Protein AF-A0AA37L6Y1-F1 (afdb_monomer)

Organism: NCBI:txid700344

pLDDT: mean 82.72, std 15.78, range [33.19, 97.38]

Structure (mmCIF, N/CA/C/O backbone):
data_AF-A0AA37L6Y1-F1
#
_entry.id   AF-A0AA37L6Y1-F1
#
loop_
_atom_site.group_PDB
_atom_site.id
_atom_site.type_symbol
_atom_site.label_atom_id
_atom_site.label_alt_id
_atom_site.label_comp_id
_atom_site.label_asym_id
_atom_site.label_entity_id
_atom_site.label_seq_id
_atom_site.pdbx_PDB_ins_code
_atom_site.Cartn_x
_atom_site.Cartn_y
_atom_site.Cartn_z
_atom_site.occupancy
_atom_site.B_iso_or_equiv
_atom_site.auth_seq_id
_atom_site.auth_comp_id
_atom_site.auth_asym_id
_atom_site.auth_atom_id
_atom_site.pdbx_PDB_model_num
ATOM 1 N N . MET A 1 1 ? 19.500 -9.916 -5.752 1.00 47.91 1 MET A N 1
ATOM 2 C CA . MET A 1 1 ? 19.171 -10.540 -7.055 1.00 47.91 1 MET A CA 1
ATOM 3 C C . MET A 1 1 ? 18.918 -12.041 -6.862 1.00 47.91 1 MET A C 1
ATOM 5 O O . MET A 1 1 ? 19.831 -12.708 -6.380 1.00 47.91 1 MET A O 1
ATOM 9 N N . PRO A 1 2 ? 17.706 -12.561 -7.151 1.00 52.19 2 PRO A N 1
ATOM 10 C CA . PRO A 1 2 ? 17.383 -13.991 -7.045 1.00 52.19 2 PRO A CA 1
ATOM 11 C C . PRO A 1 2 ? 18.378 -14.885 -7.804 1.00 52.19 2 PRO A C 1
ATOM 13 O O . PRO A 1 2 ? 18.804 -14.513 -8.896 1.00 52.19 2 PRO A O 1
ATOM 16 N N . GLN A 1 3 ? 18.717 -16.063 -7.263 1.00 52.41 3 GLN A N 1
ATOM 17 C CA . GLN A 1 3 ? 19.670 -17.010 -7.878 1.00 52.41 3 GLN A CA 1
ATOM 18 C C . GLN A 1 3 ? 19.279 -17.397 -9.315 1.00 52.41 3 GLN A C 1
ATOM 20 O O . GLN A 1 3 ? 20.136 -17.430 -10.187 1.00 52.41 3 GLN A O 1
ATOM 25 N N . ILE A 1 4 ? 17.977 -17.525 -9.588 1.00 57.31 4 ILE A N 1
ATOM 26 C CA . ILE A 1 4 ? 17.418 -17.846 -10.913 1.00 57.31 4 ILE A CA 1
ATOM 27 C C . ILE A 1 4 ? 17.844 -16.831 -11.987 1.00 57.31 4 ILE A C 1
ATOM 29 O O . ILE A 1 4 ? 18.068 -17.202 -13.132 1.00 57.31 4 ILE A O 1
ATOM 33 N N . LEU A 1 5 ? 18.003 -15.549 -11.635 1.00 54.62 5 LEU A N 1
ATOM 34 C CA . LEU A 1 5 ? 18.412 -14.525 -12.599 1.00 54.62 5 LEU A CA 1
ATOM 35 C C . LEU A 1 5 ? 19.911 -14.575 -12.913 1.00 54.62 5 LEU A C 1
ATOM 37 O O . LEU A 1 5 ? 20.319 -14.002 -13.917 1.00 54.62 5 LEU A O 1
ATOM 41 N N . LYS A 1 6 ? 20.753 -15.208 -12.086 1.00 59.00 6 LYS A N 1
ATOM 42 C CA . LYS A 1 6 ? 22.200 -15.265 -12.348 1.00 59.00 6 LYS A CA 1
ATOM 43 C C . LYS A 1 6 ? 22.514 -16.209 -13.508 1.00 59.00 6 LYS A C 1
ATOM 45 O O . LYS A 1 6 ? 23.266 -15.806 -14.397 1.00 59.00 6 LYS A O 1
ATOM 50 N N . ASP A 1 7 ? 21.813 -17.337 -13.573 1.00 67.50 7 ASP A N 1
ATOM 51 C CA . ASP A 1 7 ? 22.033 -18.416 -14.550 1.00 67.50 7 ASP A CA 1
ATOM 52 C C . ASP A 1 7 ? 21.291 -18.211 -15.883 1.00 67.50 7 ASP A C 1
ATOM 54 O O . ASP A 1 7 ? 21.361 -19.035 -16.791 1.00 67.50 7 ASP A O 1
ATOM 58 N N . MET A 1 8 ? 20.566 -17.099 -16.025 1.00 76.62 8 MET A N 1
ATOM 59 C CA . MET A 1 8 ? 19.826 -16.778 -17.242 1.00 76.62 8 MET A CA 1
ATOM 60 C C . MET A 1 8 ? 20.718 -16.205 -18.345 1.00 76.62 8 MET A C 1
ATOM 62 O O . MET A 1 8 ? 21.550 -15.324 -18.096 1.00 76.62 8 MET A O 1
ATOM 66 N N . ASP A 1 9 ? 20.464 -16.647 -19.578 1.00 86.75 9 ASP A N 1
ATOM 67 C CA . ASP A 1 9 ? 21.058 -16.066 -20.779 1.00 86.75 9 ASP A CA 1
ATOM 68 C C . ASP A 1 9 ? 20.732 -14.563 -20.904 1.00 86.75 9 ASP A C 1
ATOM 70 O O . ASP A 1 9 ? 19.694 -14.074 -20.440 1.00 86.75 9 ASP A O 1
ATOM 74 N N . ARG A 1 10 ? 21.649 -13.819 -21.529 1.00 82.31 10 ARG A N 1
ATOM 75 C CA . ARG A 1 10 ? 21.587 -12.365 -21.694 1.00 82.31 10 ARG A CA 1
ATOM 76 C C . ARG A 1 10 ? 20.309 -11.932 -22.414 1.00 82.31 10 ARG A C 1
ATOM 78 O O . ARG A 1 10 ? 19.695 -10.969 -21.966 1.00 82.31 10 ARG A O 1
ATOM 85 N N . ALA A 1 11 ? 19.872 -12.654 -23.449 1.00 84.69 11 ALA A N 1
ATOM 86 C CA . ALA A 1 11 ? 18.654 -12.309 -24.188 1.00 84.69 11 ALA A CA 1
ATOM 87 C C . ALA A 1 11 ? 17.414 -12.307 -23.278 1.00 84.69 11 ALA A C 1
ATOM 89 O O . ALA A 1 11 ? 16.623 -11.365 -23.281 1.00 84.69 11 ALA A O 1
ATOM 90 N N . ARG A 1 12 ? 17.300 -13.316 -22.409 1.00 85.00 12 ARG A N 1
ATOM 91 C CA . ARG A 1 12 ? 16.177 -13.455 -21.476 1.00 85.00 12 ARG A CA 1
ATOM 92 C C . ARG A 1 12 ? 16.229 -12.435 -20.334 1.00 85.00 12 ARG A C 1
ATOM 94 O O . ARG A 1 12 ? 15.190 -11.989 -19.857 1.00 85.00 12 ARG A O 1
ATOM 101 N N . LYS A 1 13 ? 17.430 -12.032 -19.899 1.00 83.19 13 LYS A N 1
ATOM 102 C CA . LYS A 1 13 ? 17.608 -10.912 -18.954 1.00 83.19 13 LYS A CA 1
ATOM 103 C C . LYS A 1 13 ? 17.098 -9.600 -19.555 1.00 83.19 13 LYS A C 1
ATOM 105 O O . LYS A 1 13 ? 16.364 -8.882 -18.885 1.00 83.19 13 LYS A O 1
ATOM 110 N N . THR A 1 14 ? 17.437 -9.322 -20.813 1.00 85.75 14 THR A N 1
ATOM 111 C CA . THR A 1 14 ? 16.961 -8.132 -21.533 1.00 85.75 14 THR A CA 1
ATOM 112 C C . THR A 1 14 ? 15.444 -8.139 -21.710 1.00 85.75 14 THR A C 1
ATOM 114 O O . THR A 1 14 ? 14.803 -7.116 -21.488 1.00 85.75 14 THR A O 1
ATOM 117 N N . GLU A 1 15 ? 14.858 -9.289 -22.046 1.00 88.50 15 GLU A N 1
ATOM 118 C CA . GLU A 1 15 ? 13.404 -9.441 -22.154 1.00 88.50 15 GLU A CA 1
ATOM 119 C C . GLU A 1 15 ? 12.697 -9.153 -20.820 1.00 88.50 15 GLU A C 1
ATOM 121 O O . GLU A 1 15 ? 11.763 -8.354 -20.774 1.00 88.50 15 GLU A O 1
ATOM 126 N N . ILE A 1 16 ? 13.178 -9.730 -19.711 1.00 87.31 16 ILE A N 1
ATOM 127 C CA . ILE A 1 16 ? 12.618 -9.466 -18.377 1.00 87.31 16 ILE A CA 1
ATOM 128 C C . ILE A 1 16 ? 12.728 -7.988 -18.005 1.00 87.31 16 ILE A C 1
ATOM 130 O O . ILE A 1 16 ? 11.770 -7.426 -17.474 1.00 87.31 16 ILE A O 1
ATOM 134 N N . GLU A 1 17 ? 13.871 -7.352 -18.260 1.00 86.50 17 GLU A N 1
ATOM 135 C CA . GLU A 1 17 ? 14.033 -5.922 -17.988 1.00 86.50 17 GLU A CA 1
ATOM 136 C C . GLU A 1 17 ? 13.065 -5.084 -18.832 1.00 86.50 17 GLU A C 1
ATOM 138 O O . GLU A 1 17 ? 12.398 -4.206 -18.291 1.00 86.50 17 GLU A O 1
ATOM 143 N N . SER A 1 18 ? 12.889 -5.401 -20.117 1.00 88.31 18 SER A N 1
ATOM 144 C CA . SER A 1 18 ? 11.909 -4.722 -20.976 1.00 88.31 18 SER A CA 1
ATOM 145 C C . SER A 1 18 ? 10.479 -4.859 -20.441 1.00 88.31 18 SER A C 1
ATOM 147 O O . SER A 1 18 ? 9.760 -3.863 -20.334 1.00 88.31 18 SER A O 1
ATOM 149 N N . LEU A 1 19 ? 10.085 -6.064 -20.014 1.00 90.38 19 LEU A N 1
ATOM 150 C CA . LEU A 1 19 ? 8.781 -6.301 -19.395 1.00 90.38 19 LEU A CA 1
ATOM 151 C C . LEU A 1 19 ? 8.619 -5.518 -18.087 1.00 90.38 19 LEU A C 1
ATOM 153 O O . LEU A 1 19 ? 7.567 -4.924 -17.861 1.00 90.38 19 LEU A O 1
ATOM 157 N N . ARG A 1 20 ? 9.656 -5.460 -17.241 1.00 89.19 20 ARG A N 1
ATOM 158 C CA . ARG A 1 20 ? 9.643 -4.668 -15.998 1.00 89.19 20 ARG A CA 1
ATOM 159 C C . ARG A 1 20 ? 9.447 -3.186 -16.274 1.00 89.19 20 ARG A C 1
ATOM 161 O O . ARG A 1 20 ? 8.598 -2.571 -15.637 1.00 89.19 20 ARG A O 1
ATOM 168 N N . VAL A 1 21 ? 10.183 -2.627 -17.234 1.00 91.06 21 VAL A N 1
ATOM 169 C CA . VAL A 1 21 ? 10.014 -1.230 -17.657 1.00 91.06 21 VAL A CA 1
ATOM 170 C C . VAL A 1 21 ? 8.595 -0.988 -18.166 1.00 91.06 21 VA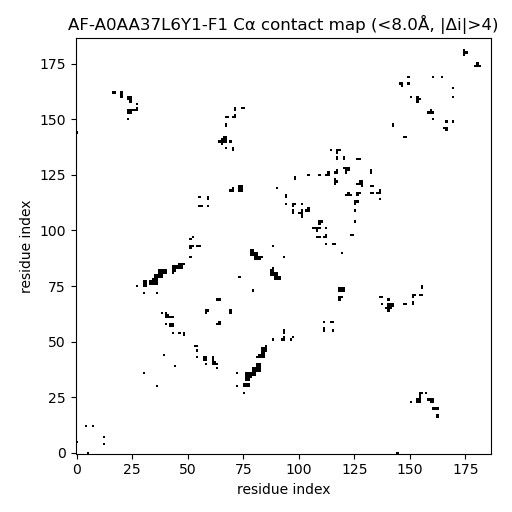L A C 1
ATOM 172 O O . VAL A 1 21 ? 7.956 -0.011 -17.777 1.00 91.06 21 VAL A O 1
ATOM 175 N N . GLY A 1 22 ? 8.074 -1.913 -18.976 1.00 91.88 22 GLY A N 1
ATOM 176 C CA . GLY A 1 22 ? 6.688 -1.893 -19.428 1.00 91.88 22 GLY A CA 1
ATOM 177 C C . GLY A 1 22 ? 5.700 -1.842 -18.263 1.00 91.88 22 GLY A C 1
ATOM 178 O O . GLY A 1 22 ? 4.811 -0.995 -18.262 1.00 91.88 22 GLY A O 1
ATOM 179 N N . VAL A 1 23 ? 5.874 -2.687 -17.245 1.00 91.06 23 VAL A N 1
ATOM 180 C CA . VAL A 1 23 ? 5.024 -2.681 -16.046 1.00 91.06 23 VAL A CA 1
ATOM 181 C C . VAL A 1 23 ? 5.137 -1.353 -15.303 1.00 91.06 23 VAL A C 1
ATOM 183 O O . VAL A 1 23 ? 4.111 -0.713 -15.098 1.00 91.06 23 VAL A O 1
ATOM 186 N N . ILE A 1 24 ? 6.348 -0.899 -14.960 1.00 90.81 24 ILE A N 1
ATOM 187 C CA . ILE A 1 24 ? 6.580 0.349 -14.208 1.00 90.81 24 ILE A CA 1
ATOM 188 C C . ILE A 1 24 ? 5.871 1.527 -14.881 1.00 90.81 24 ILE A C 1
ATOM 190 O O . ILE A 1 24 ? 5.112 2.247 -14.236 1.00 90.81 24 ILE A O 1
ATOM 194 N N . ASN A 1 25 ? 6.039 1.666 -16.196 1.00 93.19 25 ASN A N 1
ATOM 195 C CA . ASN A 1 25 ? 5.455 2.763 -16.965 1.00 93.19 25 ASN A CA 1
ATOM 196 C C . ASN A 1 25 ? 3.930 2.674 -17.121 1.00 93.19 25 ASN A C 1
ATOM 198 O O . ASN A 1 25 ? 3.304 3.655 -17.514 1.00 93.19 25 ASN A O 1
ATOM 202 N N . ASN A 1 26 ? 3.326 1.520 -16.828 1.00 93.56 26 ASN A N 1
ATOM 203 C CA . ASN A 1 26 ? 1.881 1.314 -16.891 1.00 93.56 26 ASN A CA 1
ATOM 204 C C . ASN A 1 26 ? 1.219 1.181 -15.512 1.00 93.56 26 ASN A C 1
ATOM 206 O O . ASN A 1 26 ? -0.009 1.223 -15.455 1.00 93.56 26 ASN A O 1
ATOM 210 N N . ILE A 1 27 ? 1.982 1.077 -14.411 1.00 92.75 27 ILE A N 1
ATOM 211 C CA . ILE A 1 27 ? 1.458 0.952 -13.037 1.00 92.75 27 ILE A CA 1
ATOM 212 C C . ILE A 1 27 ? 0.388 2.010 -12.769 1.00 92.75 27 ILE A C 1
ATOM 214 O O . ILE A 1 27 ? -0.705 1.666 -12.334 1.00 92.75 27 ILE A O 1
ATOM 218 N N . HIS A 1 28 ? 0.655 3.271 -13.111 1.00 89.62 28 HIS A N 1
ATOM 219 C CA . HIS A 1 28 ? -0.306 4.355 -12.917 1.00 89.62 28 HIS A CA 1
ATOM 220 C C . HIS A 1 28 ? -1.669 4.051 -13.548 1.00 89.62 28 HIS A C 1
ATOM 222 O O . HIS A 1 28 ? -2.692 4.060 -12.866 1.00 89.62 28 HIS A O 1
ATOM 228 N N . SER A 1 29 ? -1.681 3.691 -14.835 1.00 91.69 29 SER A N 1
ATOM 229 C CA . SER A 1 29 ? -2.925 3.353 -15.526 1.00 91.69 29 SER A CA 1
ATOM 230 C C . SER A 1 29 ? -3.559 2.065 -15.004 1.00 91.69 29 SER A C 1
ATOM 232 O O . SER A 1 29 ? -4.781 1.957 -15.069 1.00 91.69 29 SER A O 1
ATOM 234 N N . ILE A 1 30 ? -2.771 1.079 -14.567 1.00 92.50 30 ILE A N 1
ATOM 235 C CA . ILE A 1 30 ? -3.290 -0.192 -14.050 1.00 92.50 30 ILE A CA 1
ATOM 236 C C . ILE A 1 30 ? -4.072 0.063 -12.761 1.00 92.50 30 ILE A C 1
ATOM 238 O O . ILE A 1 30 ? -5.231 -0.334 -12.668 1.00 92.50 30 ILE A O 1
ATOM 242 N N . TYR A 1 31 ? -3.472 0.771 -11.803 1.00 91.50 31 TYR A N 1
ATOM 243 C CA . TYR A 1 31 ? -4.100 1.031 -10.508 1.00 91.50 31 TYR A CA 1
ATOM 244 C C . TYR A 1 31 ? -5.304 1.972 -10.615 1.00 91.50 31 TYR A C 1
ATOM 246 O O . TYR A 1 31 ? -6.325 1.701 -9.992 1.00 91.50 31 TYR A O 1
ATOM 254 N N . GLN A 1 32 ? -5.246 3.002 -11.465 1.00 87.31 32 GLN A N 1
ATOM 255 C CA . GLN A 1 32 ? -6.391 3.899 -11.669 1.00 87.31 32 GLN A CA 1
ATOM 256 C C . GLN A 1 32 ? -7.586 3.235 -12.360 1.00 87.31 32 GLN A C 1
ATOM 258 O O . GLN A 1 32 ? -8.726 3.629 -12.127 1.00 87.31 32 GLN A O 1
ATOM 263 N N . LYS A 1 33 ? -7.348 2.245 -13.229 1.00 93.25 33 LYS A N 1
ATOM 264 C CA . LYS A 1 33 ? -8.422 1.486 -13.893 1.00 93.25 33 LYS A CA 1
ATOM 265 C C . LYS A 1 33 ? -8.961 0.347 -13.031 1.00 93.25 33 LYS A C 1
ATOM 267 O O . LYS A 1 33 ? -10.037 -0.168 -13.324 1.00 93.25 33 LYS A O 1
ATOM 272 N N . ALA A 1 34 ? -8.218 -0.079 -12.013 1.00 93.81 34 ALA A N 1
ATOM 273 C CA . ALA A 1 34 ? -8.673 -1.103 -11.091 1.00 93.81 34 ALA A CA 1
ATOM 274 C C . ALA A 1 34 ? -9.752 -0.532 -10.162 1.00 93.81 34 ALA A C 1
ATOM 276 O O . ALA A 1 34 ? -9.566 0.515 -9.547 1.00 93.81 34 ALA A O 1
ATOM 277 N N . ASP A 1 35 ? -10.869 -1.244 -10.020 1.00 94.12 35 ASP A N 1
ATOM 278 C CA . ASP A 1 35 ? -11.921 -0.872 -9.063 1.00 94.12 35 ASP A CA 1
ATOM 279 C C . ASP A 1 35 ? -11.389 -0.914 -7.619 1.00 94.12 35 ASP A C 1
ATOM 281 O O . ASP A 1 35 ? -11.668 -0.038 -6.801 1.00 94.12 35 ASP A O 1
ATOM 285 N N . LYS A 1 36 ? -10.570 -1.930 -7.316 1.00 94.81 36 LYS A N 1
ATOM 286 C CA . LYS A 1 36 ? -10.044 -2.200 -5.974 1.00 94.81 36 LYS A CA 1
ATOM 287 C C . LYS A 1 36 ? -8.652 -2.813 -6.042 1.00 94.81 36 LYS A C 1
ATOM 289 O O . LYS A 1 36 ? -8.372 -3.646 -6.903 1.00 94.81 36 LYS A O 1
ATOM 294 N N . MET A 1 37 ? -7.823 -2.471 -5.067 1.00 94.88 37 MET A N 1
ATOM 295 C CA . MET A 1 37 ? -6.602 -3.182 -4.721 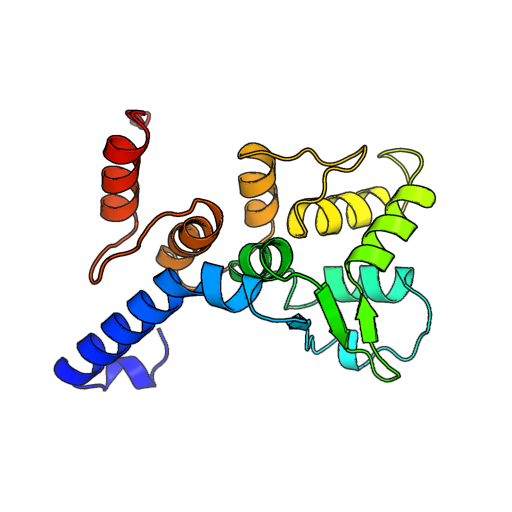1.00 94.88 37 MET A CA 1
ATOM 296 C C . MET A 1 37 ? -6.866 -4.022 -3.473 1.00 94.88 37 MET A C 1
ATOM 298 O O . MET A 1 37 ? -7.374 -3.509 -2.481 1.00 94.88 37 MET A O 1
ATOM 302 N N . VAL A 1 38 ? -6.493 -5.300 -3.505 1.00 96.44 38 VAL A N 1
ATOM 303 C CA . VAL A 1 38 ? -6.618 -6.197 -2.351 1.00 96.44 38 VAL A CA 1
ATOM 304 C C . VAL A 1 38 ? -5.237 -6.468 -1.761 1.00 96.44 38 VAL A C 1
ATOM 306 O O . VAL A 1 38 ? -4.355 -6.996 -2.437 1.00 96.44 38 VAL A O 1
ATOM 309 N N . VAL A 1 39 ? -5.057 -6.117 -0.492 1.00 95.75 39 VAL A N 1
ATOM 310 C CA . VAL A 1 39 ? -3.839 -6.340 0.285 1.00 95.75 39 VAL A CA 1
ATOM 311 C C . VAL A 1 39 ? -3.966 -7.655 1.045 1.00 95.75 39 VAL A C 1
ATOM 313 O O . VAL A 1 39 ? -4.809 -7.810 1.930 1.00 95.75 39 VAL A O 1
ATOM 316 N N . LEU A 1 40 ? -3.091 -8.598 0.699 1.00 95.19 40 LEU A N 1
ATOM 317 C CA . LEU A 1 40 ? -2.919 -9.870 1.394 1.00 95.19 40 LEU A CA 1
ATOM 318 C C . LEU A 1 40 ? -1.649 -9.792 2.248 1.00 95.19 40 LEU A C 1
ATOM 320 O O . LEU A 1 40 ? -0.555 -10.112 1.779 1.00 95.19 40 LEU A O 1
ATOM 324 N N . ASP A 1 41 ? -1.782 -9.323 3.487 1.00 94.69 41 ASP A N 1
ATOM 325 C CA . ASP A 1 41 ? -0.687 -9.342 4.458 1.00 94.69 41 ASP A CA 1
ATOM 326 C C . ASP A 1 41 ? -0.829 -10.548 5.391 1.00 94.69 41 ASP A C 1
ATOM 328 O O . ASP A 1 41 ? -1.911 -10.834 5.899 1.00 94.69 41 ASP A O 1
ATOM 332 N N . SER A 1 42 ? 0.271 -11.265 5.624 1.00 93.06 42 SER A N 1
ATOM 333 C CA . SER A 1 42 ? 0.260 -12.492 6.423 1.00 93.06 42 SER A CA 1
ATOM 334 C C . SER A 1 42 ? -0.237 -12.289 7.852 1.00 93.06 42 SER A C 1
ATOM 336 O O . SER A 1 42 ? -0.809 -13.224 8.404 1.00 93.06 42 SER A O 1
ATOM 338 N N . LEU A 1 43 ? -0.002 -11.120 8.460 1.00 94.00 43 LEU A N 1
ATOM 339 C CA . LEU A 1 43 ? -0.496 -10.832 9.807 1.00 94.00 43 LEU A CA 1
ATOM 340 C C . LEU A 1 43 ? -1.967 -10.415 9.769 1.00 94.00 43 LEU A C 1
ATOM 342 O O . LEU A 1 43 ? -2.753 -10.899 10.578 1.00 94.00 43 LEU A O 1
ATOM 346 N N . ALA A 1 44 ? -2.354 -9.582 8.799 1.00 93.88 44 ALA A N 1
ATOM 347 C CA . ALA A 1 44 ? -3.747 -9.172 8.635 1.00 93.88 44 ALA A CA 1
ATOM 348 C C . ALA A 1 44 ? -4.667 -10.375 8.370 1.00 93.88 44 ALA A C 1
ATOM 350 O O . ALA A 1 44 ? -5.727 -10.479 8.973 1.00 93.88 44 ALA A O 1
ATOM 351 N N . LEU A 1 45 ? -4.231 -11.348 7.564 1.00 95.94 45 LEU A N 1
ATOM 352 C CA . LEU A 1 45 ? -4.998 -12.565 7.271 1.00 95.94 45 LEU A CA 1
ATOM 353 C C . LEU A 1 45 ? -5.273 -13.452 8.495 1.00 95.94 45 LEU A C 1
ATOM 355 O O . LEU A 1 45 ? -6.166 -14.290 8.439 1.00 95.94 45 LEU A O 1
ATOM 359 N N . GLN A 1 46 ? -4.506 -13.300 9.575 1.00 93.94 46 GLN A N 1
ATOM 360 C CA . GLN A 1 46 ? -4.662 -14.092 10.798 1.00 93.94 46 GLN A CA 1
ATOM 361 C C . GLN A 1 46 ? -5.550 -13.409 11.840 1.00 93.94 46 GLN A C 1
ATOM 363 O O . GLN A 1 46 ? -5.878 -14.029 12.849 1.00 93.94 46 GLN A O 1
ATOM 368 N N . ILE A 1 47 ? -5.914 -12.140 11.633 1.00 93.19 47 ILE A N 1
ATOM 369 C CA . ILE A 1 47 ? -6.678 -11.393 12.623 1.00 93.19 47 ILE A CA 1
ATOM 370 C C . ILE A 1 47 ? -8.172 -11.701 12.495 1.00 93.19 47 ILE A C 1
ATOM 372 O O . ILE A 1 47 ? -8.788 -11.506 11.444 1.00 93.19 47 ILE A O 1
ATOM 376 N N . ASP A 1 48 ? -8.740 -12.185 13.594 1.00 92.56 48 ASP A N 1
ATOM 377 C CA . ASP A 1 48 ? -10.159 -12.483 13.773 1.00 92.56 48 ASP A CA 1
ATOM 378 C C . ASP A 1 48 ? -10.767 -11.404 14.686 1.00 92.56 48 ASP A C 1
ATOM 380 O O . ASP A 1 48 ? -10.955 -11.585 15.887 1.00 92.56 48 ASP A O 1
ATOM 384 N N . THR A 1 49 ? -10.946 -10.204 14.133 1.00 87.81 49 THR A N 1
ATOM 385 C CA . THR A 1 49 ? -11.536 -9.053 14.834 1.00 87.81 49 THR A CA 1
ATOM 386 C C . THR A 1 49 ? -12.279 -8.162 13.846 1.00 87.81 49 THR A C 1
ATOM 388 O O . THR A 1 49 ? -11.899 -8.058 12.678 1.00 87.81 49 THR A O 1
ATOM 391 N N . GLY A 1 50 ? -13.338 -7.506 14.322 1.00 87.69 50 GLY A N 1
ATOM 392 C CA . GLY A 1 50 ? -14.022 -6.426 13.602 1.00 87.69 50 GLY A CA 1
ATOM 393 C C . GLY A 1 50 ? -13.456 -5.034 13.909 1.00 87.69 50 GLY A C 1
ATOM 394 O O . GLY A 1 50 ? -13.935 -4.046 13.362 1.00 87.69 50 GLY A O 1
ATOM 395 N N . SER A 1 51 ? -12.465 -4.933 14.801 1.00 93.56 51 SER A N 1
ATOM 396 C CA . SER A 1 51 ? -11.863 -3.661 15.207 1.00 93.56 51 SER A CA 1
ATOM 397 C C . SER A 1 51 ? -10.938 -3.113 14.120 1.00 93.56 51 SER A C 1
ATOM 399 O O . SER A 1 51 ? -9.874 -3.670 13.848 1.00 93.56 51 SER A O 1
ATOM 401 N N . LEU A 1 52 ? -11.303 -1.965 13.545 1.00 95.31 52 LEU A N 1
ATOM 402 C CA . LEU A 1 52 ? -10.462 -1.236 12.588 1.00 95.31 52 LEU A CA 1
ATOM 403 C C . LEU A 1 52 ? -9.121 -0.799 13.202 1.00 95.31 52 LEU A C 1
ATOM 405 O O . LEU A 1 52 ? -8.111 -0.740 12.506 1.00 95.31 52 LEU A O 1
ATOM 409 N N . ILE A 1 53 ? -9.093 -0.536 14.512 1.00 94.31 53 ILE A N 1
ATOM 410 C CA . ILE A 1 53 ? -7.879 -0.138 15.236 1.00 94.31 53 ILE A CA 1
ATOM 411 C C . ILE A 1 53 ? -6.904 -1.312 15.330 1.00 94.31 53 ILE A C 1
ATOM 413 O O . ILE A 1 53 ? -5.708 -1.137 15.099 1.00 94.31 53 ILE A O 1
ATOM 417 N N . ASP A 1 54 ? -7.402 -2.517 15.608 1.00 94.62 54 ASP A N 1
ATOM 418 C CA . ASP A 1 54 ? -6.562 -3.716 15.664 1.00 94.62 54 ASP A CA 1
ATOM 419 C C . ASP A 1 54 ? -5.970 -4.015 14.282 1.00 94.62 54 ASP A C 1
ATOM 421 O O . ASP A 1 54 ? -4.777 -4.301 14.158 1.00 94.62 54 ASP A O 1
ATOM 425 N N . VAL A 1 55 ? -6.781 -3.870 13.226 1.00 95.38 55 VAL A N 1
ATOM 426 C CA . VAL A 1 55 ? -6.317 -3.992 11.839 1.00 95.38 55 VAL A CA 1
ATOM 427 C C . VAL A 1 55 ? -5.259 -2.929 11.526 1.00 95.38 55 VAL A C 1
ATOM 429 O O . VAL A 1 55 ? -4.239 -3.263 10.929 1.00 95.38 55 VAL A O 1
ATOM 432 N N . ALA A 1 56 ? -5.432 -1.681 11.975 1.00 95.19 56 ALA A N 1
ATOM 433 C CA . ALA A 1 56 ? -4.451 -0.607 11.792 1.00 95.19 56 ALA A CA 1
ATOM 434 C C . ALA A 1 56 ? -3.099 -0.919 12.446 1.00 95.19 56 ALA A C 1
ATOM 436 O O . ALA A 1 56 ? -2.044 -0.722 11.834 1.00 95.19 56 ALA A O 1
ATOM 437 N N . VAL A 1 57 ? -3.127 -1.417 13.686 1.00 94.38 57 VAL A N 1
ATOM 438 C CA . VAL A 1 57 ? -1.930 -1.842 14.422 1.00 94.38 57 VAL A CA 1
ATOM 439 C C . VAL A 1 57 ? -1.243 -2.982 13.681 1.00 94.38 57 VAL A C 1
ATOM 441 O O . VAL A 1 57 ? -0.054 -2.885 13.380 1.00 94.38 57 VAL A O 1
ATOM 444 N N . ILE A 1 58 ? -1.982 -4.037 13.335 1.00 94.38 58 ILE A N 1
ATOM 445 C CA . ILE A 1 58 ? -1.415 -5.210 12.668 1.00 94.38 58 ILE A CA 1
ATOM 446 C C . ILE A 1 58 ? -0.861 -4.866 11.287 1.00 94.38 58 ILE A C 1
ATOM 448 O O . ILE A 1 58 ? 0.247 -5.285 10.957 1.00 94.38 58 ILE A O 1
ATOM 452 N N . LEU A 1 59 ? -1.569 -4.053 10.503 1.00 93.50 59 LEU A N 1
ATOM 453 C CA . LEU A 1 59 ? -1.095 -3.602 9.197 1.00 93.50 59 LEU A CA 1
ATOM 454 C C . LEU A 1 59 ? 0.197 -2.786 9.319 1.00 93.50 59 LEU A C 1
ATOM 456 O O . LEU A 1 59 ? 1.105 -2.963 8.508 1.00 93.50 59 LEU A O 1
ATOM 460 N N . SER A 1 60 ? 0.305 -1.947 10.356 1.00 91.94 60 SER A N 1
ATOM 461 C CA . SER A 1 60 ? 1.501 -1.135 10.633 1.00 91.94 60 SER A CA 1
ATOM 462 C C . SER A 1 60 ? 2.714 -1.970 11.066 1.00 91.94 60 SER A C 1
ATOM 464 O O . SER A 1 60 ? 3.849 -1.512 10.961 1.00 91.94 60 SER A O 1
ATOM 466 N N . LEU A 1 61 ? 2.488 -3.200 11.535 1.00 91.06 61 LEU A N 1
ATOM 467 C CA . LEU A 1 61 ? 3.522 -4.190 11.861 1.00 91.06 61 LEU A CA 1
ATOM 468 C C . LEU A 1 61 ? 3.744 -5.206 10.724 1.00 91.06 61 LEU A C 1
ATOM 470 O O . LEU A 1 61 ? 4.647 -6.043 10.795 1.00 91.06 61 LEU A O 1
ATOM 474 N N . GLY A 1 62 ? 2.907 -5.148 9.687 1.00 90.44 62 GLY A N 1
ATOM 475 C CA . GLY A 1 62 ? 2.892 -6.061 8.555 1.00 90.44 62 GLY A CA 1
ATOM 476 C C . GLY A 1 62 ? 4.054 -5.855 7.590 1.00 90.44 62 GLY A C 1
ATOM 477 O O . GLY A 1 62 ? 4.727 -4.824 7.554 1.00 90.44 62 GLY A O 1
ATOM 478 N N . ARG A 1 63 ? 4.276 -6.850 6.730 1.00 90.62 63 ARG A N 1
ATOM 479 C CA . ARG A 1 63 ? 5.293 -6.751 5.673 1.00 90.62 63 ARG A CA 1
ATOM 480 C C . ARG A 1 63 ? 4.837 -5.868 4.528 1.00 90.62 63 ARG A C 1
ATOM 482 O O . ARG A 1 63 ? 5.684 -5.370 3.793 1.00 90.62 63 ARG A O 1
ATOM 489 N N . TRP A 1 64 ? 3.530 -5.7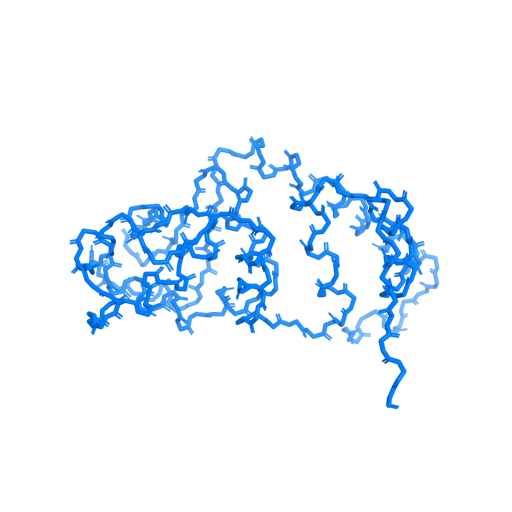16 4.323 1.00 92.69 64 TRP A N 1
ATOM 490 C CA . TRP A 1 64 ? 3.014 -4.814 3.304 1.00 92.69 64 TRP A CA 1
ATOM 491 C C . TRP A 1 64 ? 3.482 -3.383 3.564 1.00 92.69 64 TRP A C 1
ATOM 493 O O . TRP A 1 64 ? 4.224 -2.864 2.740 1.00 92.69 64 TRP A O 1
ATOM 503 N N . ILE A 1 65 ? 3.196 -2.783 4.723 1.00 91.31 65 ILE A N 1
ATOM 504 C CA . ILE A 1 65 ? 3.540 -1.371 4.977 1.00 91.31 65 ILE A CA 1
ATOM 505 C C . ILE A 1 65 ? 5.046 -1.076 4.863 1.00 91.31 65 ILE A C 1
ATOM 507 O O . ILE A 1 65 ? 5.446 0.009 4.454 1.00 91.31 65 ILE A O 1
ATOM 511 N N . ALA A 1 66 ? 5.892 -2.068 5.153 1.00 89.25 66 ALA A N 1
ATOM 512 C CA . ALA A 1 66 ? 7.341 -1.929 5.116 1.00 89.25 66 ALA A CA 1
ATOM 513 C C . ALA A 1 66 ? 7.952 -1.980 3.702 1.00 89.25 66 ALA A C 1
ATOM 515 O O . ALA A 1 66 ? 9.161 -1.803 3.578 1.00 89.25 66 ALA A O 1
ATOM 516 N N . ARG A 1 67 ? 7.190 -2.251 2.632 1.00 90.56 67 ARG A N 1
ATOM 517 C CA . ARG A 1 67 ? 7.722 -2.345 1.257 1.00 90.56 67 ARG A CA 1
ATOM 518 C C . ARG A 1 67 ? 7.732 -0.995 0.547 1.00 90.56 67 ARG A C 1
ATOM 520 O O . ARG A 1 67 ? 6.761 -0.257 0.598 1.00 90.56 67 ARG A O 1
ATOM 527 N N . MET A 1 68 ? 8.794 -0.722 -0.214 1.00 88.75 68 MET A N 1
ATOM 528 C CA . MET A 1 68 ? 8.916 0.498 -1.032 1.00 88.75 68 MET A CA 1
ATOM 529 C C . MET A 1 68 ? 7.709 0.717 -1.963 1.00 88.75 68 MET A C 1
ATOM 531 O O . MET A 1 68 ? 7.137 1.802 -2.017 1.00 88.75 68 MET A O 1
ATOM 535 N N . TRP A 1 69 ? 7.269 -0.339 -2.653 1.00 91.62 69 TRP A N 1
ATOM 536 C CA . TRP A 1 69 ? 6.146 -0.278 -3.596 1.00 91.62 69 TRP A CA 1
ATOM 537 C C . TRP A 1 69 ? 4.785 -0.022 -2.938 1.00 91.62 69 TRP A C 1
ATOM 539 O O . TRP A 1 69 ? 3.847 0.373 -3.626 1.00 91.62 69 TRP A O 1
ATOM 549 N N . THR A 1 70 ? 4.679 -0.154 -1.616 1.00 92.81 70 THR A N 1
ATOM 550 C CA . THR A 1 70 ? 3.428 0.067 -0.883 1.00 92.81 70 THR A CA 1
ATOM 551 C C . THR A 1 70 ? 2.935 1.495 -0.982 1.00 92.81 70 THR A C 1
ATOM 553 O O . THR A 1 70 ? 1.737 1.717 -1.076 1.00 92.81 70 THR A O 1
ATOM 556 N N . VAL A 1 71 ? 3.832 2.479 -1.039 1.00 92.19 71 VAL A N 1
ATOM 557 C CA . VAL A 1 71 ? 3.425 3.878 -1.233 1.00 92.19 71 VAL A CA 1
ATOM 558 C C . VAL A 1 71 ? 2.742 4.059 -2.593 1.00 92.19 71 VAL A C 1
ATOM 560 O O . VAL A 1 71 ? 1.761 4.786 -2.710 1.00 92.19 71 VAL A O 1
ATOM 563 N N . VAL A 1 72 ? 3.225 3.359 -3.622 1.00 92.62 72 VAL A N 1
ATOM 564 C CA . VAL A 1 72 ? 2.660 3.397 -4.979 1.00 92.62 72 VAL A CA 1
ATOM 565 C C . VAL A 1 72 ? 1.287 2.745 -5.006 1.00 92.62 72 VAL A C 1
ATOM 567 O O . VAL A 1 72 ? 0.308 3.347 -5.436 1.00 92.62 72 VAL A O 1
ATOM 570 N N . GLU A 1 73 ? 1.236 1.525 -4.487 1.00 93.69 73 GLU A N 1
ATOM 571 C CA . GLU A 1 73 ? 0.037 0.716 -4.308 1.00 93.69 73 GLU A CA 1
ATOM 572 C C . GLU A 1 73 ? -1.057 1.480 -3.544 1.00 93.69 73 GLU A C 1
ATOM 574 O O . GLU A 1 73 ? -2.182 1.632 -4.025 1.00 93.69 73 GLU A O 1
ATOM 579 N N . ALA A 1 74 ? -0.698 2.024 -2.381 1.00 93.69 74 ALA A N 1
ATOM 580 C CA . ALA A 1 74 ? -1.616 2.695 -1.482 1.00 93.69 74 ALA A CA 1
ATOM 581 C C . ALA A 1 74 ? -2.099 4.037 -2.021 1.00 93.69 74 ALA A C 1
ATOM 583 O O . ALA A 1 74 ? -3.214 4.408 -1.697 1.00 93.69 74 ALA A O 1
ATOM 584 N N . ARG A 1 75 ? -1.315 4.780 -2.811 1.00 92.25 75 ARG A N 1
ATOM 585 C CA . ARG A 1 75 ? -1.732 6.098 -3.334 1.00 92.25 75 ARG A CA 1
ATOM 586 C C . ARG A 1 75 ? -2.490 6.019 -4.652 1.00 92.25 75 ARG A C 1
ATOM 588 O O . ARG A 1 75 ? -3.360 6.848 -4.891 1.00 92.25 75 ARG A O 1
ATOM 595 N N . LEU A 1 76 ? -2.156 5.057 -5.512 1.00 92.19 76 LEU A N 1
ATOM 596 C CA . LEU A 1 76 ? -2.772 4.946 -6.838 1.00 92.19 76 LEU A CA 1
ATOM 597 C C . LEU A 1 76 ? -4.036 4.086 -6.846 1.00 92.19 76 LEU A C 1
ATOM 599 O O . LEU A 1 76 ? -4.851 4.230 -7.754 1.00 92.19 76 LEU A O 1
ATOM 603 N N . GLY A 1 77 ? -4.201 3.182 -5.877 1.00 92.62 77 GLY A N 1
ATOM 604 C CA . GLY A 1 77 ? -5.408 2.369 -5.773 1.00 92.62 77 GLY A CA 1
ATOM 605 C C . GLY A 1 77 ? -6.640 3.221 -5.465 1.00 92.62 77 GLY A C 1
ATOM 606 O O . GLY A 1 77 ? -6.631 4.005 -4.515 1.00 92.62 77 GLY A O 1
ATOM 607 N N . ASN A 1 78 ? -7.720 3.035 -6.229 1.00 91.25 78 ASN A N 1
ATOM 608 C CA . ASN A 1 78 ? -8.994 3.715 -5.967 1.00 91.25 78 ASN A CA 1
ATOM 609 C C . ASN A 1 78 ? -9.542 3.347 -4.581 1.00 91.25 78 ASN A C 1
ATOM 611 O O . ASN A 1 78 ? -9.864 4.227 -3.786 1.00 91.25 78 ASN A O 1
ATOM 615 N N . ARG A 1 79 ? -9.561 2.046 -4.271 1.00 95.00 79 ARG A N 1
ATOM 616 C CA . ARG A 1 79 ? -9.913 1.485 -2.960 1.00 95.00 79 ARG A CA 1
ATOM 617 C C . ARG A 1 79 ? -8.869 0.468 -2.538 1.00 95.00 79 ARG A C 1
ATOM 619 O O . ARG A 1 79 ? -8.510 -0.388 -3.347 1.00 95.00 79 ARG A O 1
ATOM 626 N N . VAL A 1 80 ? -8.389 0.545 -1.300 1.00 96.56 80 VAL A N 1
ATOM 627 C CA . VAL A 1 80 ? -7.328 -0.338 -0.791 1.00 96.56 80 VAL A CA 1
ATOM 628 C C . VAL A 1 80 ? -7.919 -1.206 0.307 1.00 96.56 80 VAL A C 1
ATOM 630 O O . VAL A 1 80 ? -8.129 -0.749 1.422 1.00 96.56 80 VAL A O 1
ATOM 633 N N . LEU A 1 81 ? -8.208 -2.459 -0.024 1.00 97.38 81 LEU A N 1
ATOM 634 C CA . LEU A 1 81 ? -8.898 -3.396 0.852 1.00 97.38 81 LEU A CA 1
ATOM 635 C C . LEU A 1 81 ? -7.906 -4.340 1.518 1.00 97.38 81 LEU A C 1
ATOM 637 O O . LEU A 1 81 ? -7.253 -5.136 0.845 1.00 97.38 81 LEU A O 1
ATOM 641 N N . ILE A 1 82 ? -7.820 -4.294 2.839 1.00 96.94 82 ILE A N 1
ATOM 642 C CA . ILE A 1 82 ? -7.023 -5.215 3.641 1.00 96.94 82 ILE A CA 1
ATOM 643 C C . ILE A 1 82 ? -7.858 -6.455 3.918 1.00 96.94 82 ILE A C 1
ATOM 645 O O . ILE A 1 82 ? -8.918 -6.362 4.534 1.00 96.94 82 ILE A O 1
ATOM 649 N N . LYS A 1 83 ? -7.383 -7.625 3.485 1.00 96.88 83 LYS A N 1
ATOM 650 C CA . LYS A 1 83 ? -8.038 -8.894 3.817 1.00 96.88 83 LYS A CA 1
ATOM 651 C C . LYS A 1 83 ? -7.684 -9.342 5.226 1.00 96.88 83 LYS A C 1
ATOM 653 O O . LYS A 1 83 ? -6.509 -9.396 5.586 1.00 96.88 83 LYS A O 1
ATOM 658 N N . THR A 1 84 ? -8.716 -9.707 5.975 1.00 96.38 84 THR A N 1
ATOM 659 C CA . THR A 1 84 ? -8.631 -10.299 7.313 1.00 96.38 84 THR A CA 1
ATOM 660 C C . THR A 1 84 ? -9.196 -11.718 7.298 1.00 96.38 84 THR A C 1
ATOM 662 O O . THR A 1 84 ? -9.707 -12.165 6.268 1.00 96.38 84 THR A O 1
ATOM 665 N N . ALA A 1 85 ? -9.121 -12.439 8.421 1.00 94.31 85 ALA A N 1
ATOM 666 C CA . ALA A 1 85 ? -9.679 -13.792 8.508 1.00 94.31 85 ALA A CA 1
ATOM 667 C C . ALA A 1 85 ? -11.198 -13.817 8.234 1.00 94.31 85 ALA A C 1
ATOM 669 O O . ALA A 1 85 ? -11.703 -14.759 7.626 1.00 94.31 85 ALA A O 1
ATOM 670 N N . ASN A 1 86 ? -11.906 -12.750 8.621 1.00 87.88 86 ASN A N 1
ATOM 671 C CA . ASN A 1 86 ? -13.370 -12.678 8.576 1.00 87.88 86 ASN A CA 1
ATOM 672 C C . ASN A 1 86 ? -13.935 -11.755 7.497 1.00 87.88 86 ASN A C 1
ATOM 674 O O . ASN A 1 86 ? -15.153 -11.610 7.395 1.00 87.88 86 ASN A O 1
ATOM 678 N N . GLY A 1 87 ? -13.093 -11.098 6.702 1.00 93.12 87 GLY A N 1
ATOM 679 C CA . GLY A 1 87 ? -13.599 -10.164 5.709 1.00 93.12 87 GLY A CA 1
ATOM 680 C C . GLY A 1 87 ? -12.540 -9.278 5.085 1.00 93.12 87 GLY A C 1
ATOM 681 O O . GLY A 1 87 ? -11.413 -9.687 4.806 1.00 93.12 87 GLY A O 1
ATOM 682 N N . GLU A 1 88 ? -12.952 -8.056 4.787 1.00 95.19 88 GLU A N 1
ATOM 683 C CA . GLU A 1 88 ? -12.098 -7.011 4.251 1.00 95.19 88 GLU A CA 1
ATOM 684 C C . GLU A 1 88 ? -12.397 -5.693 4.946 1.00 95.19 88 GLU A C 1
ATOM 686 O O . GLU A 1 88 ? -13.530 -5.446 5.351 1.00 95.19 88 GLU A O 1
ATOM 691 N N . VAL A 1 89 ? -11.368 -4.867 5.070 1.00 96.25 89 VAL A N 1
ATOM 692 C CA . VAL A 1 89 ? -11.447 -3.531 5.650 1.00 96.25 89 VAL A CA 1
ATOM 693 C C . VAL A 1 89 ? -10.864 -2.539 4.657 1.00 96.25 89 VAL A C 1
ATOM 695 O O . VAL A 1 89 ? -9.795 -2.796 4.101 1.00 96.25 89 VAL A O 1
ATOM 698 N N . ASP A 1 90 ? -11.537 -1.414 4.427 1.00 96.69 90 ASP A N 1
ATOM 699 C CA . ASP A 1 90 ? -11.000 -0.352 3.578 1.00 96.69 90 ASP A CA 1
ATOM 700 C C . ASP A 1 90 ? -9.958 0.471 4.356 1.00 96.69 90 ASP A C 1
ATOM 702 O O . ASP A 1 90 ? -10.203 0.926 5.474 1.00 96.69 90 ASP A O 1
ATOM 706 N N . LEU A 1 91 ? -8.777 0.676 3.770 1.00 96.12 91 LEU A N 1
ATOM 707 C CA . LEU A 1 91 ? -7.727 1.510 4.359 1.00 96.12 91 LEU A CA 1
ATOM 708 C C . LEU A 1 91 ? -8.237 2.926 4.637 1.00 96.12 91 LEU A C 1
ATOM 710 O O . LEU A 1 91 ? -7.826 3.550 5.613 1.00 96.12 91 LEU A O 1
ATOM 714 N N . ASP A 1 92 ? -9.130 3.427 3.785 1.00 95.19 92 ASP A N 1
ATOM 715 C CA . ASP A 1 92 ? -9.704 4.752 3.952 1.00 95.19 92 ASP A CA 1
ATOM 716 C C . ASP A 1 92 ? -10.608 4.838 5.191 1.00 95.19 92 ASP A C 1
ATOM 718 O O . ASP A 1 92 ? -10.564 5.850 5.885 1.00 95.19 92 ASP A O 1
ATOM 722 N N . GLU A 1 93 ? -11.339 3.770 5.526 1.00 96.12 93 GLU A N 1
ATOM 723 C CA . GLU A 1 93 ? -12.139 3.684 6.758 1.00 96.12 93 GLU A CA 1
ATOM 724 C C . GLU A 1 93 ? -11.247 3.658 8.004 1.00 96.12 93 GLU A C 1
ATOM 726 O O . GLU A 1 93 ? -11.545 4.321 8.996 1.00 96.12 93 GLU A O 1
ATOM 731 N N . ILE A 1 94 ? -10.114 2.946 7.942 1.00 95.56 94 ILE A N 1
ATOM 732 C CA . ILE A 1 94 ? -9.121 2.940 9.025 1.00 95.56 94 ILE A CA 1
ATOM 733 C C . ILE A 1 94 ? -8.575 4.351 9.257 1.00 95.56 94 ILE A C 1
ATOM 735 O O . ILE A 1 94 ? -8.512 4.804 10.398 1.00 95.56 94 ILE A O 1
ATOM 739 N N . VAL A 1 95 ? -8.159 5.043 8.190 1.00 94.38 95 VAL A N 1
ATOM 740 C CA . VAL A 1 95 ? -7.605 6.399 8.304 1.00 94.38 95 VAL A CA 1
ATOM 741 C C . VAL A 1 95 ? -8.649 7.357 8.874 1.00 94.38 95 VAL A C 1
ATOM 743 O O . VAL A 1 95 ? -8.326 8.071 9.817 1.00 94.38 95 VAL A O 1
ATOM 746 N N . SER A 1 96 ? -9.890 7.326 8.381 1.00 93.62 96 SER A N 1
ATOM 747 C CA . SER A 1 96 ? -10.967 8.182 8.894 1.00 93.62 96 SER A CA 1
ATOM 748 C C . SER A 1 96 ? -11.271 7.926 10.371 1.00 93.62 96 SER A C 1
ATOM 750 O O . SER A 1 96 ? -11.337 8.881 11.139 1.00 93.62 96 SER A O 1
ATOM 752 N N . LEU A 1 97 ? -11.350 6.664 10.808 1.00 94.38 97 LEU A N 1
ATOM 753 C CA . LEU A 1 97 ? -11.526 6.359 12.231 1.00 94.38 97 LEU A CA 1
ATOM 754 C C . LEU A 1 97 ? -10.371 6.918 13.074 1.00 94.38 97 LEU A C 1
ATOM 756 O O . LEU A 1 97 ? -10.582 7.496 14.136 1.00 94.38 97 LEU A O 1
ATOM 760 N N . LEU A 1 98 ? -9.130 6.743 12.616 1.00 92.75 98 LEU A N 1
ATOM 761 C CA . LEU A 1 98 ? -7.965 7.246 13.341 1.00 92.75 98 LEU A CA 1
ATOM 762 C C . LEU A 1 98 ? -7.934 8.778 13.391 1.00 92.75 98 LEU A C 1
ATOM 764 O O . LEU A 1 98 ? -7.456 9.319 14.382 1.00 92.75 98 LEU A O 1
ATOM 768 N N . GLU A 1 99 ? -8.423 9.470 12.360 1.00 90.00 99 GLU A N 1
ATOM 769 C CA . GLU A 1 99 ? -8.576 10.931 12.353 1.00 90.00 99 GLU A CA 1
ATOM 770 C C . GLU A 1 99 ? -9.605 11.414 13.374 1.00 90.00 99 GLU A C 1
ATOM 772 O O . GLU A 1 99 ? -9.361 12.425 14.030 1.00 90.00 99 GLU A O 1
ATOM 777 N N . GLU A 1 100 ? -10.716 10.694 13.526 1.00 89.38 100 GLU A N 1
ATOM 778 C CA . GLU A 1 100 ? -11.756 10.999 14.514 1.00 89.38 100 GLU A CA 1
ATOM 779 C C . GLU A 1 100 ? -11.267 10.756 15.951 1.00 89.38 100 GLU A C 1
ATOM 781 O O . GLU A 1 100 ? -11.524 11.559 16.848 1.00 89.38 100 GLU A O 1
ATOM 786 N N . GLU A 1 101 ? -10.517 9.674 16.167 1.00 86.56 101 GLU A N 1
ATOM 787 C CA . GLU A 1 101 ? -10.031 9.268 17.490 1.00 86.56 101 GLU A CA 1
ATOM 788 C C . GLU A 1 101 ? -8.763 10.021 17.930 1.00 86.56 101 GLU A C 1
ATOM 790 O O . GLU A 1 101 ? -8.551 10.269 19.118 1.00 86.56 101 GLU A O 1
ATOM 795 N N . ALA A 1 102 ? -7.865 10.371 17.004 1.00 82.38 102 ALA A N 1
ATOM 796 C CA . ALA A 1 102 ? -6.616 11.062 17.315 1.00 82.38 102 ALA A CA 1
ATOM 797 C C . ALA A 1 102 ? -6.795 12.582 17.259 1.00 82.38 102 ALA A C 1
ATOM 799 O O . ALA A 1 102 ? -6.329 13.226 16.333 1.00 82.38 102 ALA A O 1
ATOM 800 N N . ILE A 1 103 ? -7.419 13.155 18.290 1.00 68.56 103 ILE A N 1
ATOM 801 C CA . ILE A 1 103 ? -7.681 14.606 18.392 1.00 68.56 103 ILE A CA 1
ATOM 802 C C . ILE A 1 103 ? -6.378 15.436 18.369 1.00 68.56 103 ILE A C 1
ATOM 804 O O . ILE A 1 103 ? -6.363 16.573 17.900 1.00 68.56 103 ILE A O 1
ATOM 808 N N . GLU A 1 104 ? -5.268 14.869 18.857 1.00 71.06 104 GLU A N 1
ATOM 809 C CA . GLU A 1 104 ? -3.955 15.520 18.898 1.00 71.06 104 GLU A CA 1
ATOM 810 C C . GLU A 1 104 ? -2.817 14.569 18.498 1.00 71.06 104 GLU A C 1
ATOM 812 O O . GLU A 1 104 ? -2.901 13.350 18.653 1.00 71.06 104 GLU A O 1
ATOM 817 N N . ALA A 1 105 ? -1.680 15.134 18.071 1.00 62.06 105 ALA A N 1
ATOM 818 C CA . ALA A 1 105 ? -0.476 14.378 17.704 1.00 62.06 105 ALA A CA 1
ATOM 819 C C . ALA A 1 105 ? 0.095 13.513 18.849 1.00 62.06 105 ALA A C 1
ATOM 821 O O . ALA A 1 105 ? 0.787 12.527 18.594 1.00 62.06 105 ALA A O 1
ATOM 822 N N . SER A 1 106 ? -0.181 13.892 20.102 1.00 72.12 106 SER A N 1
ATOM 823 C CA . SER A 1 106 ? 0.207 13.186 21.330 1.00 72.12 106 SER A CA 1
ATOM 824 C C . SER A 1 106 ? -0.699 11.990 21.650 1.00 72.12 106 SER A C 1
ATOM 826 O O . SER A 1 106 ? -0.382 11.202 22.544 1.00 72.12 106 SER A O 1
ATOM 828 N N . HIS A 1 107 ? -1.821 11.839 20.936 1.00 85.31 107 HIS A N 1
ATOM 829 C CA . HIS A 1 107 ? -2.773 10.764 21.169 1.00 85.31 107 HIS A CA 1
ATOM 830 C C . HIS A 1 107 ? -2.129 9.396 20.925 1.00 85.31 107 HIS A C 1
ATOM 832 O O . HIS A 1 107 ? -1.262 9.236 20.062 1.00 85.31 10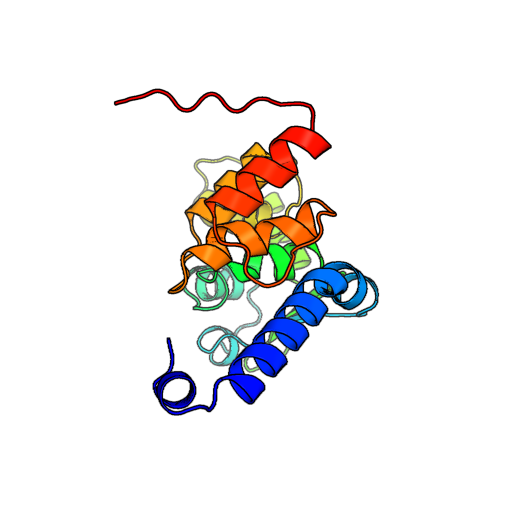7 HIS A O 1
ATOM 838 N N . ARG A 1 108 ? -2.606 8.365 21.635 1.00 85.12 108 ARG A N 1
ATOM 839 C CA . ARG A 1 108 ? -2.046 7.003 21.553 1.00 85.12 108 ARG A CA 1
ATOM 840 C C . ARG A 1 108 ? -2.071 6.411 20.137 1.00 85.12 108 ARG A C 1
ATOM 842 O O . ARG A 1 108 ? -1.298 5.509 19.834 1.00 85.12 108 ARG A O 1
ATOM 849 N N . TYR A 1 109 ? -2.941 6.936 19.273 1.00 88.88 109 TYR A N 1
ATOM 850 C CA . TYR A 1 109 ? -3.062 6.544 17.869 1.00 88.88 109 TYR A CA 1
ATOM 851 C C . TYR A 1 109 ? -2.41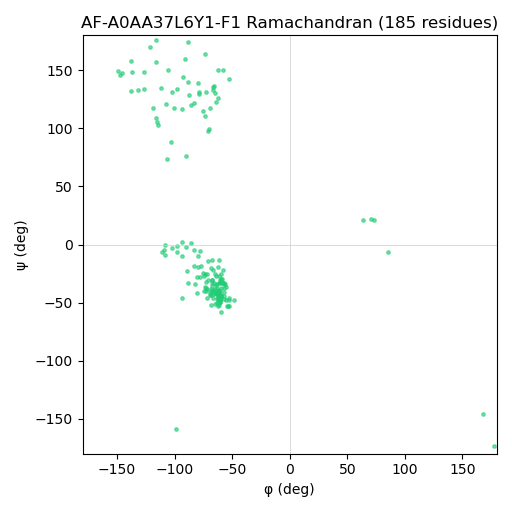2 7.514 16.879 1.00 88.88 109 TYR A C 1
ATOM 853 O O . TYR A 1 109 ? -2.385 7.219 15.687 1.00 88.88 109 TYR A O 1
ATOM 861 N N . GLY A 1 110 ? -1.856 8.642 17.333 1.00 87.88 110 GLY A N 1
ATOM 862 C CA . GLY A 1 110 ? -1.300 9.671 16.449 1.00 87.88 110 GLY A CA 1
ATOM 863 C C . GLY A 1 110 ? -0.196 9.137 15.531 1.00 87.88 110 GLY A C 1
ATOM 864 O O . GLY A 1 110 ? -0.096 9.529 14.371 1.00 87.88 110 GLY A O 1
ATOM 865 N N . VAL A 1 111 ? 0.594 8.168 16.010 1.00 87.94 111 VAL A N 1
ATOM 866 C CA . VAL A 1 111 ? 1.617 7.492 15.195 1.00 87.94 111 VAL A CA 1
ATOM 867 C C . VAL A 1 111 ? 0.995 6.617 14.104 1.00 87.94 111 VAL A C 1
ATOM 869 O O . VAL A 1 111 ? 1.467 6.668 12.969 1.00 87.94 111 VAL A O 1
ATOM 872 N N . LEU A 1 112 ? -0.057 5.852 14.420 1.00 91.12 112 LEU A N 1
ATOM 873 C CA . LEU A 1 112 ? -0.767 5.021 13.438 1.00 91.12 112 LEU A CA 1
ATOM 874 C C . LEU A 1 112 ? -1.406 5.898 12.365 1.00 91.12 112 LEU A C 1
ATOM 876 O O . LEU A 1 112 ? -1.207 5.646 11.178 1.00 91.12 112 LEU A O 1
ATOM 880 N N . LEU A 1 113 ? -2.095 6.965 12.791 1.00 91.56 113 LEU A N 1
ATOM 881 C CA . LEU A 1 113 ? -2.687 7.941 11.885 1.00 91.56 113 LEU A CA 1
ATOM 882 C C . LEU A 1 113 ? -1.621 8.495 10.943 1.00 91.56 113 LEU A C 1
ATOM 884 O O . LEU A 1 113 ? -1.774 8.388 9.733 1.00 91.56 113 LEU A O 1
ATOM 888 N N . ARG A 1 114 ? -0.507 9.004 11.485 1.00 88.25 114 ARG A N 1
ATOM 889 C CA . ARG A 1 114 ? 0.579 9.567 10.676 1.00 88.25 114 ARG A CA 1
ATOM 890 C C . ARG A 1 114 ? 1.127 8.561 9.666 1.00 88.25 114 ARG A C 1
ATOM 892 O O . ARG A 1 114 ? 1.309 8.926 8.511 1.00 88.25 114 ARG A O 1
ATOM 899 N N . ILE A 1 115 ? 1.406 7.320 10.067 1.00 89.88 115 ILE A N 1
ATOM 900 C CA . ILE A 1 115 ? 1.962 6.302 9.159 1.00 89.88 115 ILE A CA 1
ATOM 901 C C . ILE A 1 115 ? 0.977 5.998 8.027 1.00 89.88 115 ILE A C 1
ATOM 903 O O . ILE A 1 115 ? 1.357 6.035 6.853 1.00 89.88 115 ILE A O 1
ATOM 907 N N . LEU A 1 116 ? -0.282 5.717 8.362 1.00 92.50 116 LEU A N 1
ATOM 908 C CA . LEU A 1 116 ? -1.272 5.261 7.391 1.00 92.50 116 LEU A CA 1
ATOM 909 C C . LEU A 1 116 ? -1.765 6.398 6.489 1.00 92.50 116 LEU A C 1
ATOM 911 O O . LEU A 1 116 ? -1.850 6.193 5.279 1.00 92.50 116 LEU A O 1
ATOM 915 N N . SER A 1 117 ? -1.992 7.607 7.017 1.00 91.06 117 SER A N 1
ATOM 916 C CA . SER A 1 117 ? -2.394 8.765 6.205 1.00 91.06 117 SER A CA 1
ATOM 917 C C . SER A 1 117 ? -1.277 9.210 5.257 1.00 91.06 117 SER A C 1
ATOM 919 O O . SER A 1 117 ? -1.525 9.404 4.065 1.00 91.06 117 SER A O 1
ATOM 921 N N . THR A 1 118 ? -0.025 9.256 5.736 1.00 89.62 118 THR A N 1
ATOM 922 C CA . THR A 1 118 ? 1.144 9.569 4.894 1.00 89.62 118 THR A CA 1
ATOM 923 C C . THR A 1 118 ? 1.317 8.511 3.805 1.00 89.62 118 THR A C 1
ATOM 925 O O . THR A 1 118 ? 1.533 8.850 2.640 1.00 89.62 118 THR A O 1
ATOM 928 N N . THR A 1 119 ? 1.176 7.225 4.138 1.00 91.62 119 THR A N 1
ATOM 929 C CA . THR A 1 119 ? 1.270 6.144 3.146 1.00 91.62 119 THR A CA 1
ATOM 930 C C . THR A 1 119 ? 0.168 6.265 2.096 1.00 91.62 119 THR A C 1
ATOM 932 O O . THR A 1 119 ? 0.466 6.261 0.902 1.00 91.62 119 THR A O 1
ATOM 935 N N . ARG A 1 120 ? -1.085 6.458 2.525 1.00 92.25 120 ARG A N 1
ATOM 936 C CA . ARG A 1 120 ? -2.254 6.614 1.647 1.00 92.25 120 ARG A CA 1
ATOM 937 C C . ARG A 1 120 ? -2.223 7.905 0.820 1.00 92.25 120 ARG A C 1
ATOM 939 O O . ARG A 1 120 ? -2.857 7.969 -0.225 1.00 92.25 120 ARG A O 1
ATOM 946 N N . GLY A 1 121 ? -1.470 8.920 1.246 1.00 86.88 121 GLY A N 1
ATOM 947 C CA . GLY A 1 121 ? -1.407 10.218 0.569 1.00 86.88 121 GLY A CA 1
ATOM 948 C C . GLY A 1 121 ? -2.665 11.067 0.765 1.00 86.88 121 GLY A C 1
ATOM 949 O O . GLY A 1 121 ? -2.921 11.965 -0.036 1.00 86.88 121 GLY A O 1
ATOM 950 N N . LYS A 1 122 ? -3.447 10.791 1.815 1.00 75.06 122 LYS A N 1
ATOM 951 C CA . LYS A 1 122 ? -4.561 11.643 2.235 1.00 75.06 122 LYS A CA 1
ATOM 952 C C . LYS A 1 122 ? -4.041 12.715 3.180 1.00 75.06 122 LYS A C 1
ATOM 954 O O . LYS A 1 122 ? -3.348 12.405 4.149 1.00 75.06 122 LYS A O 1
ATOM 959 N N . ALA A 1 123 ? -4.379 13.968 2.885 1.00 65.00 123 ALA A N 1
ATOM 960 C CA . ALA A 1 123 ? -4.126 15.059 3.809 1.00 65.00 123 ALA A CA 1
ATOM 961 C C . ALA A 1 123 ? -4.955 14.822 5.077 1.00 65.00 123 ALA A C 1
ATOM 963 O O . ALA A 1 123 ? -6.175 14.708 4.995 1.00 65.00 123 ALA A O 1
ATOM 964 N N . SER A 1 124 ? -4.284 14.756 6.221 1.00 60.50 124 SER A N 1
ATOM 965 C CA . SER A 1 124 ? -4.906 14.697 7.540 1.00 60.50 124 SER A CA 1
ATOM 966 C C . SER A 1 124 ? -4.432 15.882 8.372 1.00 60.50 124 SER A C 1
ATOM 968 O O . SER A 1 124 ? -3.469 16.565 8.018 1.00 60.50 124 SER A O 1
ATOM 970 N N . HIS A 1 125 ? -5.045 16.125 9.528 1.00 62.53 125 HIS A N 1
ATOM 971 C CA . HIS A 1 125 ? -4.554 17.169 10.432 1.00 62.53 125 HIS A CA 1
ATOM 972 C C . HIS A 1 125 ? -3.109 16.905 10.932 1.00 62.53 125 HIS A C 1
ATOM 974 O O . HIS A 1 125 ? -2.466 17.820 11.444 1.00 62.53 125 HIS A O 1
ATOM 980 N N . LEU A 1 126 ? -2.571 15.687 10.736 1.00 56.50 126 LEU A N 1
ATOM 981 C CA . LEU A 1 126 ? -1.187 15.297 11.053 1.00 56.50 126 LEU A CA 1
ATOM 982 C C . LEU A 1 126 ? -0.299 15.013 9.827 1.00 56.50 126 LEU A C 1
ATOM 984 O O . LEU A 1 126 ? 0.897 14.777 10.007 1.00 56.50 126 LEU A O 1
ATOM 988 N N . ALA A 1 127 ? -0.840 15.008 8.604 1.00 58.66 127 ALA A N 1
ATOM 989 C CA . ALA A 1 127 ? -0.103 14.684 7.380 1.00 58.66 127 ALA A CA 1
ATOM 990 C C . ALA A 1 127 ? -0.471 15.640 6.241 1.00 58.66 127 ALA A C 1
ATOM 992 O O . ALA A 1 127 ? -1.645 15.892 5.977 1.00 58.66 127 ALA A O 1
ATOM 993 N N . ARG A 1 128 ? 0.530 16.182 5.543 1.00 58.94 128 ARG A N 1
ATOM 994 C CA . ARG A 1 128 ? 0.300 17.098 4.418 1.00 58.94 128 ARG A CA 1
ATOM 995 C C . ARG A 1 128 ? 0.143 16.290 3.119 1.00 58.94 128 ARG A C 1
ATOM 997 O O . ARG A 1 128 ? 0.294 15.068 3.102 1.00 58.94 128 ARG A O 1
ATOM 1004 N N . SER A 1 129 ? -0.187 16.970 2.021 1.00 63.34 129 SER A N 1
ATOM 1005 C CA . SER A 1 129 ? -0.120 16.405 0.670 1.00 63.34 129 SER A CA 1
ATOM 1006 C C . SER A 1 129 ? 0.913 17.171 -0.163 1.00 63.34 129 SER A C 1
ATOM 1008 O O . SER A 1 129 ? 0.682 18.324 -0.536 1.00 63.34 129 SER A O 1
ATOM 1010 N N . GLY A 1 130 ? 2.056 16.549 -0.456 1.00 72.69 130 GLY A N 1
ATOM 1011 C CA . GLY A 1 130 ? 3.121 17.126 -1.276 1.00 72.69 130 GLY A CA 1
ATOM 1012 C C . GLY A 1 130 ? 4.355 16.226 -1.396 1.00 72.69 130 GLY A C 1
ATOM 1013 O O . GLY A 1 130 ? 4.366 15.086 -0.928 1.00 72.69 130 GLY A O 1
ATOM 1014 N N . LEU A 1 131 ? 5.423 16.743 -2.019 1.00 78.38 131 LEU A N 1
ATOM 1015 C CA . LEU A 1 131 ? 6.686 16.008 -2.201 1.00 78.38 131 LEU A CA 1
ATOM 1016 C C . LEU A 1 131 ? 7.309 15.596 -0.856 1.00 78.38 131 LEU A C 1
ATOM 1018 O O . LEU A 1 131 ? 7.830 14.494 -0.731 1.00 78.38 131 LEU A O 1
ATOM 1022 N N . HIS A 1 132 ? 7.204 16.454 0.161 1.00 81.56 132 HIS A N 1
ATOM 1023 C CA . HIS A 1 132 ? 7.662 16.148 1.517 1.00 81.56 132 HIS A CA 1
ATOM 1024 C C . HIS A 1 132 ? 6.987 14.887 2.076 1.00 81.56 132 HIS A C 1
ATOM 1026 O O . HIS A 1 132 ? 7.662 14.013 2.606 1.00 81.56 132 HIS A O 1
ATOM 1032 N N . ASP A 1 133 ? 5.673 14.746 1.900 1.00 80.94 133 ASP A N 1
ATOM 1033 C CA . ASP A 1 133 ? 4.936 13.583 2.404 1.00 80.94 133 ASP A CA 1
ATOM 1034 C C . ASP A 1 133 ? 5.212 12.333 1.577 1.00 80.94 133 ASP A C 1
ATOM 1036 O O . ASP A 1 133 ? 5.083 11.215 2.065 1.00 80.94 133 ASP A O 1
ATOM 1040 N N . LEU A 1 134 ? 5.593 12.491 0.307 1.00 84.94 134 LEU A N 1
ATOM 1041 C CA . LEU A 1 134 ? 6.106 11.380 -0.487 1.00 84.94 134 LEU A CA 1
ATOM 1042 C C . LEU A 1 134 ? 7.451 10.883 0.062 1.00 84.94 134 LEU A C 1
ATOM 1044 O O . LEU A 1 134 ? 7.624 9.680 0.244 1.00 84.94 134 LEU A O 1
ATOM 1048 N N . VAL A 1 135 ? 8.374 11.796 0.378 1.00 86.56 135 VAL A N 1
ATOM 1049 C CA . VAL A 1 135 ? 9.660 11.453 1.009 1.00 86.56 135 VAL A CA 1
ATOM 1050 C C . VAL A 1 135 ? 9.437 10.801 2.374 1.00 86.56 135 VAL A C 1
ATOM 1052 O O . VAL A 1 135 ? 10.037 9.768 2.667 1.00 86.56 135 VAL A O 1
ATOM 1055 N N . GLU A 1 136 ? 8.539 11.356 3.189 1.00 85.81 136 GLU A N 1
ATOM 1056 C CA . GLU A 1 136 ? 8.190 10.807 4.501 1.00 85.81 136 GLU A CA 1
ATOM 1057 C C . GLU A 1 136 ? 7.564 9.408 4.391 1.00 85.81 136 GLU A C 1
ATOM 1059 O O . GLU A 1 136 ? 7.933 8.520 5.158 1.00 85.81 136 GLU A O 1
ATOM 1064 N N . ALA A 1 137 ? 6.684 9.172 3.410 1.00 86.56 137 ALA A N 1
ATOM 1065 C CA . ALA A 1 137 ? 6.113 7.847 3.163 1.00 86.56 137 ALA A CA 1
ATOM 1066 C C . ALA A 1 137 ? 7.193 6.821 2.798 1.00 86.56 137 ALA A C 1
ATOM 1068 O O . ALA A 1 137 ? 7.192 5.703 3.312 1.00 86.56 137 ALA A O 1
ATOM 1069 N N . PHE A 1 138 ? 8.154 7.203 1.953 1.00 87.75 138 PHE A N 1
ATOM 1070 C CA . PHE A 1 138 ? 9.246 6.308 1.582 1.00 87.75 138 PHE A CA 1
ATOM 1071 C C . PHE A 1 138 ? 10.256 6.078 2.711 1.00 87.75 138 PHE A C 1
ATOM 1073 O O . PHE A 1 138 ? 10.879 5.015 2.743 1.00 87.75 138 PHE A O 1
ATOM 1080 N N . ARG A 1 139 ? 10.395 7.011 3.663 1.00 83.00 139 ARG A N 1
ATOM 1081 C CA . ARG A 1 139 ? 11.355 6.915 4.778 1.00 83.00 139 ARG A CA 1
ATOM 1082 C C . ARG A 1 139 ? 11.176 5.655 5.625 1.00 83.00 139 ARG A C 1
ATOM 1084 O O . ARG A 1 139 ? 12.157 5.120 6.132 1.00 83.00 139 ARG A O 1
ATOM 1091 N N . HIS A 1 140 ? 9.942 5.182 5.771 1.00 72.50 140 HIS A N 1
ATOM 1092 C CA . HIS A 1 140 ? 9.613 4.002 6.581 1.00 72.50 140 HIS A CA 1
ATOM 1093 C C . HIS A 1 140 ? 9.580 2.701 5.767 1.00 72.50 140 HIS A C 1
ATOM 1095 O O . HIS A 1 140 ? 9.301 1.628 6.302 1.00 72.50 140 HIS A O 1
ATOM 1101 N N . SER A 1 141 ? 9.882 2.785 4.471 1.00 81.81 141 SER A N 1
ATOM 1102 C CA . SER A 1 141 ? 9.789 1.676 3.531 1.00 81.81 141 SER A CA 1
ATOM 1103 C C . SER A 1 141 ? 11.167 1.128 3.146 1.00 81.81 141 SER A C 1
ATOM 1105 O O . SER A 1 141 ? 12.174 1.834 3.117 1.00 81.81 141 SER A O 1
ATOM 1107 N N . HIS A 1 142 ? 11.216 -0.162 2.833 1.00 83.62 142 HIS A N 1
ATOM 1108 C CA . HIS A 1 142 ? 12.434 -0.914 2.578 1.00 83.62 142 HIS A CA 1
ATOM 1109 C C . HIS A 1 142 ? 12.355 -1.628 1.226 1.00 83.62 142 HIS A C 1
ATOM 1111 O O . HIS A 1 142 ? 11.295 -2.066 0.768 1.00 83.62 142 HIS A O 1
ATOM 1117 N N . THR A 1 143 ? 13.512 -1.772 0.585 1.00 81.94 143 THR A N 1
ATOM 1118 C CA . THR A 1 143 ? 13.701 -2.585 -0.619 1.00 81.94 143 THR A CA 1
ATOM 1119 C C . THR A 1 143 ? 15.095 -3.206 -0.604 1.00 81.94 143 THR A C 1
ATOM 1121 O O . THR A 1 143 ? 16.040 -2.614 -0.079 1.00 81.94 143 THR A O 1
ATOM 1124 N N . GLY A 1 144 ? 15.213 -4.409 -1.169 1.00 78.38 144 GLY A N 1
ATOM 1125 C CA . GLY A 1 144 ? 16.495 -5.079 -1.394 1.00 78.38 144 GLY A CA 1
ATOM 1126 C C . GLY A 1 144 ? 17.202 -4.639 -2.681 1.00 78.38 144 GLY A C 1
ATOM 1127 O O . GLY A 1 144 ? 18.317 -5.091 -2.933 1.00 78.38 144 GLY A O 1
ATOM 1128 N N . ASP A 1 145 ? 16.560 -3.797 -3.497 1.00 81.56 145 ASP A N 1
ATOM 1129 C CA . ASP A 1 145 ? 17.121 -3.220 -4.717 1.00 81.56 145 ASP A CA 1
ATOM 1130 C C . ASP A 1 145 ? 17.164 -1.694 -4.593 1.00 81.56 145 ASP A C 1
ATOM 1132 O O . ASP A 1 145 ? 16.138 -1.028 -4.467 1.00 81.56 145 ASP A O 1
ATOM 1136 N N . ASN A 1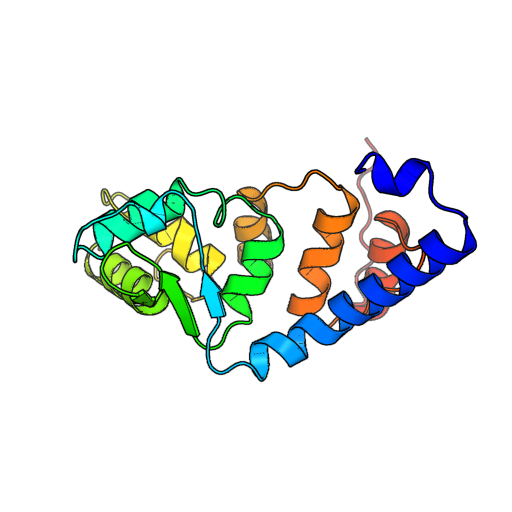 146 ? 18.365 -1.125 -4.629 1.00 79.62 146 ASN A N 1
ATOM 1137 C CA . ASN A 1 146 ? 18.560 0.316 -4.529 1.00 79.62 146 ASN A CA 1
ATOM 1138 C C . ASN A 1 146 ? 17.864 1.069 -5.670 1.00 79.62 146 ASN A C 1
ATOM 1140 O O . ASN A 1 146 ? 17.378 2.180 -5.451 1.00 79.62 146 ASN A O 1
ATOM 1144 N N . VAL A 1 147 ? 17.758 0.478 -6.862 1.00 84.69 147 VAL A N 1
ATOM 1145 C CA . VAL A 1 147 ? 17.108 1.130 -8.005 1.00 84.69 147 VAL A CA 1
ATOM 1146 C C . VAL A 1 147 ? 15.602 1.291 -7.759 1.00 84.69 147 VAL A C 1
ATOM 1148 O O . VAL A 1 147 ? 15.013 2.294 -8.161 1.00 84.69 147 VAL A O 1
ATOM 1151 N N . ASP A 1 148 ? 14.986 0.382 -6.996 1.00 84.81 148 ASP A N 1
ATOM 1152 C CA . ASP A 1 148 ? 13.564 0.465 -6.645 1.00 84.81 148 ASP A CA 1
ATOM 1153 C C . ASP A 1 148 ? 13.226 1.676 -5.769 1.00 84.81 148 ASP A C 1
ATOM 1155 O O . ASP A 1 148 ? 12.102 2.171 -5.836 1.00 84.81 148 ASP A O 1
ATOM 1159 N N . ARG A 1 149 ? 14.195 2.206 -5.005 1.00 80.69 149 ARG A N 1
ATOM 1160 C CA . ARG A 1 149 ? 14.010 3.450 -4.232 1.00 80.69 149 ARG A CA 1
ATOM 1161 C C . ARG A 1 149 ? 13.646 4.632 -5.127 1.00 80.69 149 ARG A C 1
ATOM 1163 O O . ARG A 1 149 ? 12.925 5.523 -4.700 1.00 80.69 149 ARG A O 1
ATOM 1170 N N . VAL A 1 150 ? 14.157 4.632 -6.358 1.00 85.81 150 VAL A N 1
ATOM 1171 C CA . VAL A 1 150 ? 13.901 5.684 -7.344 1.00 85.81 150 VAL A CA 1
ATOM 1172 C C . VAL A 1 150 ? 12.724 5.292 -8.235 1.00 85.81 150 VAL A C 1
ATOM 1174 O O . VAL A 1 150 ? 11.802 6.084 -8.416 1.00 85.81 150 VAL A O 1
ATOM 1177 N N . ARG A 1 151 ? 12.694 4.046 -8.731 1.00 88.69 151 ARG A N 1
ATOM 1178 C CA . ARG A 1 151 ? 11.630 3.553 -9.626 1.00 88.69 151 ARG A CA 1
ATOM 1179 C C . ARG A 1 151 ? 10.235 3.678 -9.026 1.00 88.69 151 ARG A C 1
ATOM 1181 O O . ARG A 1 151 ? 9.305 4.004 -9.754 1.00 88.69 151 ARG A O 1
ATOM 1188 N N . ALA A 1 152 ? 10.077 3.450 -7.723 1.00 89.50 152 ALA A N 1
ATOM 1189 C CA . ALA A 1 152 ? 8.774 3.549 -7.072 1.00 89.50 152 ALA A CA 1
ATOM 1190 C C . ALA A 1 152 ? 8.190 4.974 -7.111 1.00 89.50 152 ALA A C 1
ATOM 1192 O O . ALA A 1 152 ? 6.976 5.140 -7.136 1.00 89.50 152 ALA A O 1
ATOM 1193 N N . ALA A 1 153 ? 9.016 6.020 -7.185 1.00 88.31 153 ALA A N 1
ATOM 1194 C CA . ALA A 1 153 ? 8.513 7.389 -7.288 1.00 88.31 153 ALA A CA 1
ATOM 1195 C C . ALA A 1 153 ? 7.949 7.719 -8.684 1.00 88.31 153 ALA A C 1
ATOM 1197 O O . ALA A 1 153 ? 7.061 8.559 -8.803 1.00 88.31 153 ALA A O 1
ATOM 1198 N N . PHE A 1 154 ? 8.420 7.054 -9.743 1.00 90.81 154 PHE A N 1
ATOM 1199 C CA . PHE A 1 154 ? 8.099 7.414 -11.129 1.00 90.81 154 PHE A CA 1
ATOM 1200 C C . PHE A 1 154 ? 6.596 7.353 -11.449 1.00 90.81 154 PHE A C 1
ATOM 1202 O O . PHE A 1 154 ? 6.062 8.358 -11.927 1.00 90.81 154 PHE A O 1
ATOM 1209 N N . PRO A 1 155 ? 5.872 6.261 -11.123 1.00 90.06 155 PRO A N 1
ATOM 1210 C CA . PRO A 1 155 ? 4.429 6.192 -11.356 1.00 90.06 155 PRO A CA 1
ATOM 1211 C C . PRO A 1 155 ? 3.627 7.245 -10.582 1.00 90.06 155 PRO A C 1
ATOM 1213 O O . PRO A 1 155 ? 2.541 7.626 -11.016 1.00 90.06 155 PRO A O 1
ATOM 1216 N N . LEU A 1 156 ? 4.145 7.711 -9.441 1.00 88.31 156 LEU A N 1
ATOM 1217 C CA . LEU A 1 156 ? 3.504 8.731 -8.607 1.00 88.31 156 LEU A CA 1
ATOM 1218 C C . LEU A 1 156 ? 3.738 10.151 -9.132 1.00 88.31 156 LEU A C 1
ATOM 1220 O O . LEU A 1 156 ? 2.906 11.025 -8.913 1.00 88.31 156 LEU A O 1
ATOM 1224 N N . LEU A 1 157 ? 4.850 10.369 -9.834 1.00 86.69 157 LEU A N 1
ATOM 1225 C CA . LEU A 1 157 ? 5.242 11.661 -10.400 1.00 86.69 157 LEU A CA 1
ATOM 1226 C C . LEU A 1 157 ? 4.877 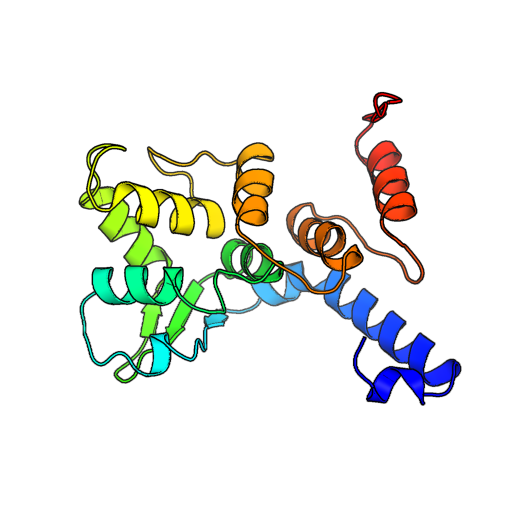11.807 -11.888 1.00 86.69 157 LEU A C 1
ATOM 1228 O O . LEU A 1 157 ? 5.143 12.848 -12.480 1.00 86.69 157 LEU A O 1
ATOM 1232 N N . GLY A 1 158 ? 4.286 10.778 -12.505 1.00 83.81 158 GLY A N 1
ATOM 1233 C CA . GLY A 1 158 ? 3.964 10.777 -13.937 1.00 83.81 158 GLY A CA 1
ATOM 1234 C C . GLY A 1 158 ? 5.195 10.679 -14.847 1.00 83.81 158 GLY A C 1
ATOM 1235 O O . GLY A 1 158 ? 5.134 11.068 -16.011 1.00 83.81 158 GLY A O 1
ATOM 1236 N N . LEU A 1 159 ? 6.310 10.169 -14.321 1.00 89.00 159 LEU A N 1
ATOM 1237 C CA . LEU A 1 159 ? 7.578 10.027 -15.036 1.00 89.00 159 LEU A CA 1
ATOM 1238 C C . LEU A 1 159 ? 7.673 8.658 -15.718 1.00 89.00 159 LEU A C 1
ATOM 1240 O O . LEU A 1 159 ? 7.001 7.701 -15.324 1.00 89.00 159 LEU A O 1
ATOM 1244 N N . ARG A 1 160 ? 8.544 8.546 -16.728 1.00 89.44 160 ARG A N 1
ATOM 1245 C CA . ARG A 1 160 ? 8.791 7.289 -17.452 1.00 89.44 160 ARG A CA 1
ATOM 1246 C C . ARG A 1 160 ? 10.191 6.773 -17.176 1.00 89.44 160 ARG A C 1
ATOM 1248 O O . ARG A 1 160 ? 11.152 7.525 -17.215 1.00 89.44 160 ARG A O 1
ATOM 1255 N N . TRP A 1 161 ? 10.278 5.483 -16.900 1.00 90.56 161 TRP A N 1
ATOM 1256 C CA . TRP A 1 161 ? 11.521 4.759 -16.698 1.00 90.56 161 TRP A CA 1
ATOM 1257 C C . TRP A 1 161 ? 11.999 4.143 -18.015 1.00 90.56 161 TRP A C 1
ATOM 1259 O O . TRP A 1 161 ? 11.174 3.654 -18.792 1.00 90.56 161 TRP A O 1
ATOM 1269 N N . GLU A 1 162 ? 13.311 4.092 -18.245 1.00 88.44 162 GLU A N 1
ATOM 1270 C CA . GLU A 1 162 ? 13.896 3.428 -19.414 1.00 88.44 162 GLU A CA 1
ATOM 1271 C C . GLU A 1 162 ? 14.778 2.232 -19.041 1.00 88.44 162 GLU A C 1
ATOM 1273 O O . GLU A 1 162 ? 15.284 2.087 -17.923 1.00 88.44 162 GLU A O 1
ATOM 1278 N N . ALA A 1 163 ? 14.938 1.318 -19.997 1.00 85.38 163 ALA A N 1
ATOM 1279 C CA . ALA A 1 163 ? 15.749 0.127 -19.800 1.00 85.38 163 ALA A CA 1
ATOM 1280 C C . ALA A 1 163 ? 17.228 0.504 -19.644 1.00 85.38 163 ALA A C 1
ATOM 1282 O O . ALA A 1 163 ? 17.762 1.303 -20.405 1.00 85.38 163 ALA A O 1
ATOM 1283 N N . GLY A 1 164 ? 17.897 -0.112 -18.669 1.00 82.06 164 GLY A N 1
ATOM 1284 C CA . GLY A 1 164 ? 19.313 0.135 -18.394 1.00 82.06 164 GLY A CA 1
ATOM 1285 C C . GLY A 1 164 ? 19.598 1.329 -17.483 1.00 82.06 164 GLY A C 1
ATOM 1286 O O . GLY A 1 164 ? 20.742 1.475 -17.070 1.00 82.06 164 GLY A O 1
ATOM 1287 N N . TRP A 1 165 ? 18.593 2.129 -17.109 1.00 84.56 165 TRP A N 1
ATOM 1288 C CA . TRP A 1 165 ? 18.792 3.192 -16.122 1.00 84.56 165 TRP A CA 1
ATOM 1289 C C . TRP A 1 165 ? 19.133 2.624 -14.740 1.00 84.56 165 TRP A C 1
ATOM 1291 O O . TRP A 1 165 ? 18.516 1.658 -14.272 1.00 84.56 165 TRP A O 1
ATOM 1301 N N . GLY A 1 166 ? 20.117 3.244 -14.092 1.00 82.50 166 GLY A N 1
ATOM 1302 C CA . GLY A 1 166 ? 20.391 3.160 -12.667 1.00 82.50 166 GLY A CA 1
ATOM 1303 C C . GLY A 1 166 ? 19.823 4.375 -11.928 1.00 82.50 166 GLY A C 1
ATOM 1304 O O . GLY A 1 166 ? 18.885 5.031 -12.383 1.00 82.50 166 GLY A O 1
ATOM 1305 N N . GLN A 1 167 ? 20.354 4.660 -10.738 1.00 77.94 167 GLN A N 1
ATOM 1306 C CA . GLN A 1 167 ? 19.893 5.799 -9.933 1.00 77.94 167 GLN A CA 1
ATOM 1307 C C . GLN A 1 167 ? 20.349 7.149 -10.504 1.00 77.94 167 GLN A C 1
ATOM 1309 O O . GLN A 1 167 ? 19.602 8.127 -10.439 1.00 77.94 167 GLN A O 1
ATOM 1314 N N . GLU A 1 168 ? 21.568 7.204 -11.041 1.00 79.00 168 GLU A N 1
ATOM 1315 C CA . GLU A 1 168 ? 22.188 8.439 -11.527 1.00 79.00 168 GLU A CA 1
ATOM 1316 C C . GLU A 1 168 ? 21.517 8.904 -12.820 1.00 79.00 168 GLU A C 1
ATOM 1318 O O . GLU A 1 168 ? 21.101 10.059 -12.919 1.00 79.00 168 GLU A O 1
ATOM 1323 N N . GLU A 1 169 ? 21.294 7.987 -13.765 1.00 83.69 169 GLU A N 1
ATOM 1324 C CA . GLU A 1 169 ? 20.622 8.277 -15.035 1.00 83.69 169 GLU A CA 1
ATOM 1325 C C . GLU A 1 169 ? 19.189 8.772 -14.805 1.00 83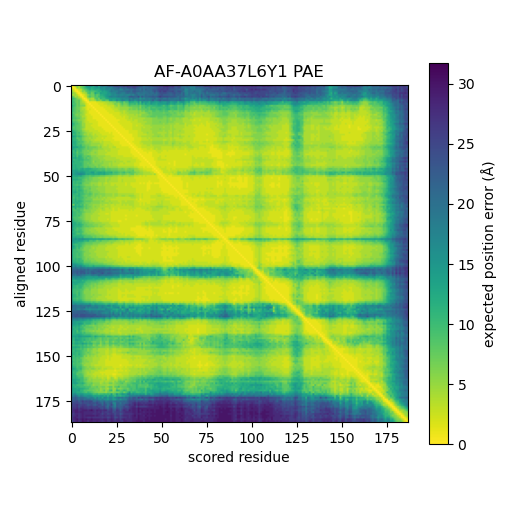.69 169 GLU A C 1
ATOM 1327 O O . GLU A 1 169 ? 18.766 9.768 -15.390 1.00 83.69 169 GLU A O 1
ATOM 1332 N N . ALA A 1 170 ? 18.468 8.135 -13.878 1.00 78.94 170 ALA A N 1
ATOM 1333 C CA . ALA A 1 170 ? 17.121 8.545 -13.495 1.00 78.94 170 ALA A CA 1
ATOM 1334 C C . ALA A 1 170 ? 17.080 9.939 -12.844 1.00 78.94 170 ALA A C 1
ATOM 1336 O O . ALA A 1 170 ? 16.124 10.688 -13.042 1.00 78.94 170 ALA A O 1
ATOM 1337 N N . SER A 1 171 ? 18.108 10.303 -12.074 1.00 74.69 171 SER A N 1
ATOM 1338 C CA . SER A 1 171 ? 18.199 11.624 -11.438 1.00 74.69 171 SER A CA 1
ATOM 1339 C C . SER A 1 171 ? 18.499 12.721 -12.465 1.00 74.69 171 SER A C 1
ATOM 1341 O O . SER A 1 171 ? 17.914 13.801 -12.395 1.00 74.69 171 SER A O 1
ATOM 1343 N N . MET A 1 172 ? 19.344 12.429 -13.458 1.00 72.88 172 MET A N 1
ATOM 1344 C CA . MET A 1 172 ? 19.692 13.368 -14.531 1.00 72.88 172 MET A CA 1
ATOM 1345 C C . MET A 1 172 ? 18.514 13.637 -15.476 1.00 72.88 172 MET A C 1
ATOM 1347 O O . MET A 1 172 ? 18.226 14.795 -15.775 1.00 72.88 172 MET A O 1
ATOM 1351 N N . ALA A 1 173 ? 17.773 12.596 -15.868 1.00 66.69 173 ALA A N 1
ATOM 1352 C CA . ALA A 1 173 ? 16.591 12.736 -16.723 1.00 66.69 173 ALA A CA 1
ATOM 1353 C C . ALA A 1 173 ? 15.480 13.591 -16.073 1.00 66.69 173 ALA A C 1
ATOM 1355 O O . ALA A 1 173 ? 14.769 14.340 -16.745 1.00 66.69 173 ALA A O 1
ATOM 1356 N N . ASN A 1 174 ? 15.359 13.531 -14.742 1.00 57.25 174 ASN A N 1
ATOM 1357 C CA . ASN A 1 174 ? 14.375 14.310 -13.990 1.00 57.25 174 ASN A CA 1
ATOM 1358 C C . ASN A 1 174 ? 14.788 15.777 -13.794 1.00 57.25 174 ASN A C 1
ATOM 1360 O O . ASN A 1 174 ? 13.913 16.636 -13.696 1.00 57.25 174 ASN A O 1
ATOM 1364 N N . GLY A 1 175 ? 16.091 16.078 -13.767 1.00 53.50 175 GLY A N 1
ATOM 1365 C CA . GLY A 1 175 ? 16.599 17.453 -13.707 1.00 53.50 175 GLY A CA 1
ATOM 1366 C C . GLY A 1 175 ? 16.248 18.266 -14.957 1.00 53.50 175 GLY A C 1
ATOM 1367 O O . GLY A 1 175 ? 15.850 19.427 -14.844 1.00 53.50 175 GLY A O 1
ATOM 1368 N N . GLU A 1 176 ? 16.297 17.637 -16.135 1.00 44.72 176 GLU A N 1
ATOM 1369 C CA . GLU A 1 176 ? 15.899 18.260 -17.406 1.00 44.72 176 GLU A CA 1
ATOM 1370 C C . GLU A 1 176 ? 14.375 18.408 -17.539 1.00 44.72 176 GLU A C 1
ATOM 1372 O O . GLU A 1 176 ? 13.899 19.430 -18.032 1.00 44.72 176 GLU A O 1
ATOM 1377 N N . SER A 1 177 ? 13.592 17.440 -17.044 1.00 45.12 177 SER A N 1
ATOM 1378 C CA . SER A 1 177 ? 12.124 17.487 -17.130 1.00 45.12 177 SER A CA 1
ATOM 1379 C C . SER A 1 177 ? 11.454 18.386 -16.077 1.00 45.12 177 SER A C 1
ATOM 1381 O O . SER A 1 177 ? 10.298 18.767 -16.266 1.00 45.12 177 SER A O 1
ATOM 1383 N N . LEU A 1 178 ? 12.138 18.718 -14.973 1.00 42.50 178 LEU A N 1
ATOM 1384 C CA . LEU A 1 178 ? 11.616 19.566 -13.887 1.00 42.50 178 LEU A CA 1
ATOM 1385 C C . LEU A 1 178 ? 12.271 20.957 -13.818 1.00 42.50 178 LEU A C 1
ATOM 1387 O O . LEU A 1 178 ? 11.854 21.772 -12.998 1.00 42.50 178 LEU A O 1
ATOM 1391 N N . GLY A 1 179 ? 13.280 21.250 -14.647 1.00 37.16 179 GLY A N 1
ATOM 1392 C CA . GLY A 1 179 ? 13.995 22.534 -14.620 1.00 37.16 179 GLY A CA 1
ATOM 1393 C C . GLY A 1 179 ? 14.756 22.797 -13.312 1.00 37.16 179 GLY A C 1
ATOM 1394 O O . GLY A 1 179 ? 15.035 23.949 -12.983 1.00 37.16 179 GLY A O 1
ATOM 1395 N N . VAL A 1 180 ? 15.072 21.747 -12.547 1.00 42.72 180 VAL A N 1
ATOM 1396 C CA . VAL A 1 180 ? 15.769 21.846 -11.260 1.00 42.72 180 VAL A CA 1
ATOM 1397 C C . VAL A 1 180 ? 17.122 21.158 -11.373 1.00 42.72 180 VAL A C 1
ATOM 1399 O O . VAL A 1 180 ? 17.223 19.933 -11.349 1.00 42.72 180 VAL A O 1
ATOM 1402 N N . THR A 1 181 ? 18.183 21.960 -11.441 1.00 33.19 181 THR A N 1
ATOM 1403 C CA . THR A 1 181 ? 19.558 21.489 -11.264 1.00 33.19 181 THR A CA 1
ATOM 1404 C C . THR A 1 181 ? 19.757 21.111 -9.795 1.00 33.19 181 THR A C 1
ATOM 1406 O O . THR A 1 181 ? 19.976 21.981 -8.952 1.00 33.19 181 THR A O 1
ATOM 1409 N N . MET A 1 182 ? 19.674 19.821 -9.454 1.00 35.34 182 MET A N 1
ATOM 1410 C CA . MET A 1 182 ? 20.135 19.347 -8.145 1.00 35.34 182 MET A CA 1
ATOM 1411 C C . MET A 1 182 ? 21.666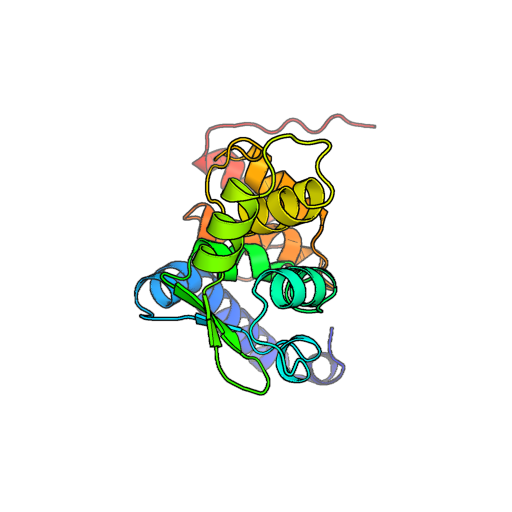 19.411 -8.104 1.00 35.34 182 MET A C 1
ATOM 1413 O O . MET A 1 182 ? 22.355 18.520 -8.595 1.00 35.34 182 MET A O 1
ATOM 1417 N N . GLN A 1 183 ? 22.211 20.478 -7.517 1.00 33.19 183 GLN A N 1
ATOM 1418 C CA . GLN A 1 183 ? 23.601 20.487 -7.072 1.00 33.19 183 GLN A CA 1
ATOM 1419 C C . GLN A 1 183 ? 23.715 19.615 -5.819 1.00 33.19 183 GLN A C 1
ATOM 1421 O O . GLN A 1 183 ? 23.203 19.964 -4.755 1.00 33.19 183 GLN A O 1
ATOM 1426 N N . TYR A 1 184 ? 24.386 18.473 -5.949 1.00 33.84 184 TYR A N 1
ATOM 1427 C CA . TYR A 1 184 ? 24.840 17.701 -4.799 1.00 33.84 184 TYR A CA 1
ATOM 1428 C C . TYR A 1 184 ? 25.911 18.507 -4.044 1.00 33.84 184 TYR A C 1
ATOM 1430 O O . TYR A 1 184 ? 26.843 19.002 -4.685 1.00 33.84 184 TYR A O 1
ATOM 1438 N N . PRO A 1 185 ? 25.840 18.636 -2.706 1.00 33.81 185 PRO A N 1
ATOM 1439 C CA . PRO A 1 185 ? 26.978 19.117 -1.945 1.00 33.81 185 PRO A CA 1
ATOM 1440 C C . PRO A 1 185 ? 28.058 18.033 -1.988 1.00 33.81 185 PRO A C 1
ATOM 1442 O O . PRO A 1 185 ? 27.845 16.902 -1.548 1.00 33.81 185 PRO A O 1
ATOM 1445 N N . LEU A 1 186 ? 29.205 18.375 -2.572 1.00 35.12 186 LEU A N 1
ATOM 1446 C CA . LEU A 1 186 ? 30.426 17.601 -2.399 1.00 35.12 186 LEU A CA 1
ATOM 1447 C C . LEU A 1 186 ? 30.788 17.631 -0.907 1.00 35.12 186 LEU A C 1
ATOM 1449 O O . LEU A 1 186 ? 30.829 18.708 -0.315 1.00 35.12 186 LEU A O 1
ATOM 1453 N N . SER A 1 187 ? 30.959 16.421 -0.367 1.00 43.31 187 SER A N 1
ATOM 1454 C CA . SER A 1 187 ? 31.544 16.011 0.925 1.00 43.31 187 SER A CA 1
ATOM 1455 C C . SER A 1 187 ? 32.184 17.090 1.794 1.00 43.31 187 SER A C 1
ATOM 1457 O O . SER A 1 187 ? 33.136 17.731 1.292 1.00 43.31 187 SER A O 1
#

Secondary structure (DSSP, 8-state):
--HHHHSS-HHHHHHHHHHHHHHHHHHHHHHHH-S-EEE--TTGGG-----HHHHHHHHHHSTTTTBTTHHHHHHH-SSEEEE-SS-EEEHHHHHHHHHHH--STTSTTHHHHHHHHHHHT--BTTB--SHHHHHHHHHT-B-S-TTHHHHTTHHHHT----TT--HHHHHHHHHHHHT----PPP-

Foldseek 3Di:
DDPVLVPDDPVVNLVVLVVVLVCLLCLLVVQQPDQEDEDDWPQQQADDDPDLVVSLVSVCVTPLLQALLLLVNLQRHPWYWYDYVVGTDTLVVSLVVLLVQPPDCPDPCNVSNLQSCLSNQPDGPNAHHDPVSVVVSNVRYDDPDPQSNLSSCQSVVVHHDDRPDGPVNSVVVVCVVVVNDPDDDDD

Solvent-accessible surface area (backbone atoms only — not comparable to full-atom values): 10618 Å² total; per-residue (Å²): 131,64,72,76,68,71,80,49,55,68,70,60,53,53,50,52,46,50,53,48,34,53,46,53,61,37,44,47,62,53,31,62,70,33,79,62,37,78,44,84,31,82,54,35,42,68,40,84,71,89,51,53,64,58,50,50,55,39,41,73,72,25,71,52,61,36,28,46,58,36,44,45,53,44,50,45,26,72,35,46,30,40,34,34,60,83,52,71,44,50,52,66,58,37,39,51,52,36,56,71,70,28,84,43,79,87,35,96,47,22,64,58,34,38,55,51,27,28,30,40,55,43,67,48,103,79,24,62,74,53,71,66,32,52,54,55,38,47,69,69,28,45,72,96,46,77,53,51,72,55,58,45,50,28,47,77,70,76,45,80,70,64,81,89,62,53,63,65,56,53,53,53,59,47,27,71,76,65,75,45,83,79,78,76,83,81,131

Mean predicted aligned error: 8.37 Å

Sequence (187 aa):
MPQILKDMDRARKTEIESLRVGVINNIHSIYQKADKMVVLDSLALQIDTGSLIDVAVILSLGRWIARMWTVVEARLGNRVLIKTANGEVDLDEIVSLLEEEAIEASHRYGVLLRILSTTRGKASHLARSGLHDLVEAFRHSHTGDNVDRVRAAFPLLGLRWEAGWGQEEASMANGESLGVTMQYPLS

Radius of gyration: 18.44 Å; Cα contacts (8 Å, |Δi|>4): 233; chains: 1; bounding box: 46×41×46 Å